Protein AF-A0A4V1LNP8-F1 (afdb_monomer_lite)

Secondary structure (DSSP, 8-state):
-HHHHHHHHHHHHHHHHHHHHHHHHHHTT-HHHHHHHHHHTTTT-HHHHHHHHHHHHHTSSS---HHHHHHHHHHHHHTT-HHHHHHHHHHHHHTSSS---HHHHHHHHHHHHHTT-HHHHHHHHHHHHHHHHEEEEEEEEEGGGTEEEEEEE-SSS--EEEE--SSSEEEEEE--TTB--EEEEEEPPTT-EEEEEEEPPB-

InterPro domains:
  IPR006597 Sel1-like repeat [PF08238] (47-81)
  IPR006597 Sel1-like repeat [PF08238] (83-117)
  IPR006597 Sel1-like repeat [SM00671] (46-81)
  IPR006597 Sel1-like repeat [SM00671] (82-117)
  IPR011990 Tetratricopeptide-like helical domain superfamily [G3DSA:1.25.40.10] (20-145)
  IPR013229 PEGA [PF08308] (135-202)
  IPR052945 Mitotic Progression Regulator [PTHR43628] (43-134)

Foldseek 3Di:
DVVVVVVVVVVVVVLVVLQVVLVVCVVVLVQVSNLVSLVVNVVPALSSLQVVLVCLCVVRVHDNDNVSSLVSLVVSLVVPNLVSLQVQLVCQCPVPVHDRDNVSSLVSLVSSVVVPDPSSVVVVVVSVVQVLQKKKKKKWDAPVVPDIDIDIDHNDDFDWDWDDDPDQKTWTWGDDPQWDIDIDIDRDDHGDIDIDIDRTHGD

pLDDT: mean 76.23, std 20.79, range [32.56, 98.5]

Structure (mmCIF, N/CA/C/O backbone):
data_AF-A0A4V1LNP8-F1
#
_entry.id   AF-A0A4V1LNP8-F1
#
loop_
_atom_site.group_PDB
_atom_site.id
_atom_site.type_symbol
_atom_site.label_atom_id
_atom_site.label_alt_id
_atom_site.label_comp_id
_atom_site.label_asym_id
_atom_site.label_entity_id
_atom_site.label_seq_id
_atom_site.pdbx_PDB_ins_code
_atom_site.Cartn_x
_atom_site.Cartn_y
_atom_site.Cartn_z
_atom_site.occupancy
_atom_site.B_iso_or_equiv
_atom_site.auth_seq_id
_atom_site.auth_comp_id
_atom_site.auth_asym_id
_atom_site.auth_atom_id
_atom_site.pdbx_PDB_model_num
ATOM 1 N N . MET A 1 1 ? 6.077 -32.095 -28.253 1.00 57.84 1 MET A N 1
ATOM 2 C CA . MET A 1 1 ? 6.116 -31.535 -26.878 1.00 57.84 1 MET A CA 1
ATOM 3 C C . MET A 1 1 ? 7.464 -30.940 -26.465 1.00 57.84 1 MET A C 1
ATOM 5 O O . MET A 1 1 ? 7.434 -29.884 -25.856 1.00 57.84 1 MET A O 1
ATOM 9 N N . LYS A 1 2 ? 8.630 -31.522 -26.801 1.00 52.88 2 LYS A N 1
ATOM 10 C CA . LYS A 1 2 ? 9.946 -30.987 -26.367 1.00 52.88 2 LYS A CA 1
ATOM 11 C C . LYS A 1 2 ? 10.244 -29.540 -26.822 1.00 52.88 2 LYS A C 1
ATOM 13 O O . LYS A 1 2 ? 10.797 -28.771 -26.049 1.00 52.88 2 LYS A O 1
ATOM 18 N N . TYR A 1 3 ? 9.810 -29.145 -28.021 1.00 58.34 3 TYR A N 1
ATOM 19 C CA . TYR A 1 3 ? 10.018 -27.785 -28.550 1.00 58.34 3 TYR A CA 1
ATOM 20 C C . TYR A 1 3 ? 9.109 -26.716 -27.926 1.00 58.34 3 TYR A C 1
ATOM 22 O O . TYR A 1 3 ? 9.522 -25.571 -27.793 1.00 58.34 3 TYR A O 1
ATOM 30 N N . LEU A 1 4 ? 7.896 -27.087 -27.503 1.00 55.41 4 LEU A N 1
ATOM 31 C CA . LEU A 1 4 ? 6.946 -26.140 -26.908 1.00 55.41 4 LEU A CA 1
ATOM 32 C C . LEU A 1 4 ? 7.397 -25.712 -25.500 1.00 55.41 4 LEU A C 1
ATOM 34 O O . LEU A 1 4 ? 7.296 -24.546 -25.140 1.00 55.41 4 LEU A O 1
ATOM 38 N N . VAL A 1 5 ? 7.952 -26.658 -24.732 1.00 57.44 5 VAL A N 1
ATOM 39 C CA . VAL A 1 5 ? 8.507 -26.406 -23.392 1.00 57.44 5 VAL A CA 1
ATOM 40 C C . VAL A 1 5 ? 9.806 -25.597 -23.475 1.00 57.44 5 VAL A C 1
ATOM 42 O O . VAL A 1 5 ? 10.003 -24.682 -22.682 1.00 57.44 5 VAL A O 1
ATOM 45 N N . ALA A 1 6 ? 10.666 -25.882 -24.462 1.00 52.41 6 ALA A N 1
ATOM 46 C CA . ALA A 1 6 ? 11.893 -25.118 -24.688 1.00 52.41 6 ALA A CA 1
ATOM 47 C C . ALA A 1 6 ? 11.610 -23.663 -25.102 1.00 52.41 6 ALA A C 1
ATOM 49 O O . ALA A 1 6 ? 12.228 -22.757 -24.552 1.00 52.41 6 ALA A O 1
ATOM 50 N N . LEU A 1 7 ? 10.637 -23.436 -25.996 1.00 53.00 7 LEU A N 1
ATOM 51 C CA . LEU A 1 7 ? 10.230 -22.093 -26.422 1.00 53.00 7 LEU A CA 1
ATOM 52 C C . LEU A 1 7 ? 9.637 -21.279 -25.260 1.00 53.00 7 LEU A C 1
ATOM 54 O O . LEU A 1 7 ? 9.956 -20.103 -25.106 1.00 53.00 7 LEU A O 1
ATOM 58 N N . PHE A 1 8 ? 8.824 -21.913 -24.408 1.00 58.09 8 PHE A N 1
ATOM 59 C CA . PHE A 1 8 ? 8.248 -21.280 -23.219 1.00 58.09 8 PHE A CA 1
ATOM 60 C C . PHE A 1 8 ? 9.327 -20.890 -22.193 1.00 58.09 8 PHE A C 1
ATOM 62 O O . PHE A 1 8 ? 9.321 -19.770 -21.687 1.00 58.09 8 PHE A O 1
ATOM 69 N N . LEU A 1 9 ? 10.313 -21.763 -21.954 1.00 54.31 9 LEU A N 1
ATOM 70 C CA . LEU A 1 9 ? 11.453 -21.474 -21.074 1.00 54.31 9 LEU A CA 1
ATOM 71 C C . LEU A 1 9 ? 12.322 -20.321 -21.603 1.00 54.31 9 LEU A C 1
ATOM 73 O O . LEU A 1 9 ? 12.638 -19.404 -20.846 1.00 54.31 9 LEU A O 1
ATOM 77 N N . THR A 1 10 ? 12.655 -20.304 -22.898 1.00 55.50 10 THR A N 1
ATOM 78 C CA . THR A 1 10 ? 13.428 -19.198 -23.496 1.00 55.50 10 THR A CA 1
ATOM 79 C C . THR A 1 10 ? 12.660 -17.880 -23.496 1.00 55.50 10 THR A C 1
ATOM 81 O O . THR A 1 10 ? 13.256 -16.823 -23.309 1.00 55.50 10 THR A O 1
ATOM 84 N N . PHE A 1 11 ? 11.335 -17.938 -23.652 1.00 55.62 11 PHE A N 1
ATOM 85 C CA . PHE A 1 11 ? 10.474 -16.759 -23.619 1.00 55.62 11 PHE A CA 1
ATOM 86 C C . PHE A 1 11 ? 10.440 -16.144 -22.214 1.00 55.62 11 PHE A C 1
ATOM 88 O O . PHE A 1 11 ? 10.681 -14.951 -22.074 1.00 55.62 11 PHE A O 1
ATOM 95 N N . THR A 1 12 ? 10.272 -16.950 -21.156 1.00 58.22 12 THR A N 1
ATOM 96 C CA . THR A 1 12 ? 10.318 -16.451 -19.764 1.00 58.22 12 THR A CA 1
ATOM 97 C C . THR A 1 12 ? 11.668 -15.840 -19.372 1.00 58.22 12 THR A C 1
ATOM 99 O O . THR A 1 12 ? 11.704 -14.853 -18.636 1.00 58.22 12 THR A O 1
ATOM 102 N N . ALA A 1 13 ? 12.776 -16.376 -19.896 1.00 59.22 13 ALA A N 1
ATOM 103 C CA . ALA A 1 13 ? 14.107 -15.832 -19.648 1.00 59.22 13 ALA A CA 1
ATOM 104 C C . ALA A 1 13 ? 14.265 -14.421 -20.240 1.00 59.22 13 ALA A C 1
ATOM 106 O O . ALA A 1 13 ? 14.767 -13.533 -19.552 1.00 59.22 13 ALA A O 1
ATOM 107 N N . LEU A 1 14 ? 13.752 -14.188 -21.455 1.00 59.38 14 LEU A N 1
ATOM 108 C CA . LEU A 1 14 ? 13.856 -12.901 -22.148 1.00 59.38 14 LEU A CA 1
ATOM 109 C C . LEU A 1 14 ? 13.180 -11.752 -21.371 1.00 59.38 14 LEU A C 1
ATOM 111 O O . LEU A 1 14 ? 13.779 -10.689 -21.225 1.00 59.38 14 LEU A O 1
ATOM 115 N N . PHE A 1 15 ? 11.991 -11.982 -20.794 1.00 58.50 15 PHE A N 1
ATOM 116 C CA . PHE A 1 15 ? 11.301 -10.978 -19.961 1.00 58.50 15 PHE A CA 1
ATOM 117 C C . PHE A 1 15 ? 12.031 -10.672 -18.658 1.00 58.50 15 PHE A C 1
ATOM 119 O O . PHE A 1 15 ? 12.053 -9.530 -18.203 1.00 58.50 15 PHE A O 1
ATOM 126 N N . SER A 1 16 ? 12.617 -11.690 -18.023 1.00 63.91 16 SER A N 1
ATOM 127 C CA . SER A 1 16 ? 13.370 -11.466 -16.788 1.00 63.91 16 SER A CA 1
ATOM 128 C C . SER A 1 16 ? 14.588 -10.571 -17.039 1.00 63.91 16 SER A C 1
ATOM 130 O O . SER A 1 16 ? 14.860 -9.679 -16.236 1.00 63.91 16 SER A O 1
ATOM 132 N N . THR A 1 17 ? 15.257 -10.741 -18.185 1.00 72.88 17 THR A N 1
ATOM 133 C CA . THR A 1 17 ? 16.416 -9.940 -18.593 1.00 72.88 17 THR A CA 1
ATOM 134 C C . THR A 1 17 ? 16.037 -8.496 -18.916 1.00 72.88 17 THR A C 1
ATOM 136 O O . THR A 1 17 ? 16.709 -7.582 -18.441 1.00 72.88 17 THR A O 1
ATOM 139 N N . SER A 1 18 ? 14.939 -8.263 -19.640 1.00 81.12 18 SER A N 1
ATOM 140 C CA . SER A 1 18 ? 14.504 -6.900 -19.973 1.00 81.12 18 SER A CA 1
ATOM 141 C C . SER A 1 18 ? 14.035 -6.116 -18.745 1.00 81.12 18 SER A C 1
ATOM 143 O O . SER A 1 18 ? 14.373 -4.946 -18.606 1.00 81.12 18 SER A O 1
ATOM 145 N N . ILE A 1 19 ? 13.364 -6.742 -17.770 1.00 83.81 19 ILE A N 1
ATOM 146 C CA . ILE A 1 19 ? 13.022 -6.050 -16.510 1.00 83.81 19 ILE A CA 1
ATOM 147 C C . ILE A 1 19 ? 14.283 -5.584 -15.769 1.00 83.81 19 ILE A C 1
ATOM 149 O O . ILE A 1 19 ? 14.306 -4.456 -15.280 1.00 83.81 19 ILE A O 1
ATOM 153 N N . HIS A 1 20 ? 15.327 -6.421 -15.708 1.00 88.38 20 HIS A N 1
ATOM 154 C CA . HIS A 1 20 ? 16.589 -6.052 -15.056 1.00 88.38 20 HIS A CA 1
ATOM 155 C C . HIS A 1 20 ? 17.276 -4.895 -15.783 1.00 88.38 20 HIS A C 1
ATOM 157 O O . HIS A 1 20 ? 17.830 -4.015 -15.132 1.00 88.38 20 HIS A O 1
ATOM 163 N N . GLU A 1 21 ? 17.209 -4.852 -17.115 1.00 90.62 21 GLU A N 1
ATOM 164 C CA . GLU A 1 21 ? 17.709 -3.715 -17.890 1.00 90.62 21 GLU A CA 1
ATOM 165 C C . GLU A 1 21 ? 16.944 -2.424 -17.570 1.00 90.62 21 GLU A C 1
ATOM 167 O O . GLU A 1 21 ? 17.562 -1.377 -17.376 1.00 90.62 21 GLU A O 1
ATOM 172 N N . GLY A 1 22 ? 15.616 -2.496 -17.457 1.00 93.00 22 GLY A N 1
ATOM 173 C CA . GLY A 1 22 ? 14.792 -1.352 -17.070 1.00 93.00 22 GLY A CA 1
ATOM 174 C C . GLY A 1 22 ? 15.097 -0.863 -15.650 1.00 93.00 22 GLY A C 1
AT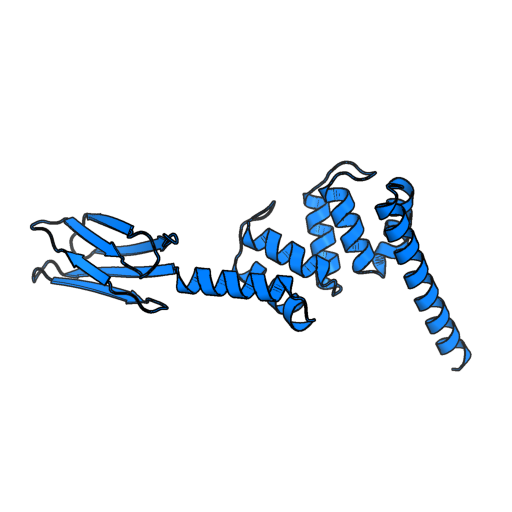OM 175 O O . GLY A 1 22 ? 15.212 0.340 -15.420 1.00 93.00 22 GLY A O 1
ATOM 176 N N . GLU A 1 23 ? 15.272 -1.782 -14.696 1.00 92.69 23 GLU A N 1
ATOM 177 C CA . GLU A 1 23 ? 15.657 -1.462 -13.314 1.00 92.69 23 GLU A CA 1
ATOM 178 C C . GLU A 1 23 ? 17.064 -0.859 -13.244 1.00 92.69 23 GLU A C 1
ATOM 180 O O . GLU A 1 23 ? 17.250 0.182 -12.616 1.00 92.69 23 GLU A O 1
ATOM 185 N N . TYR A 1 24 ? 18.023 -1.435 -13.969 1.00 93.75 24 TYR A N 1
ATOM 186 C CA . TYR A 1 24 ? 19.378 -0.902 -14.079 1.00 93.75 24 TYR A CA 1
ATOM 187 C C . TYR A 1 24 ? 19.387 0.506 -14.689 1.00 93.75 24 TYR A C 1
ATOM 189 O O . TYR A 1 24 ? 20.036 1.409 -14.159 1.00 93.75 24 TYR A O 1
ATOM 197 N N . ALA A 1 25 ? 18.629 0.734 -15.764 1.00 95.88 25 ALA A N 1
ATOM 198 C CA . ALA A 1 25 ? 18.483 2.058 -16.364 1.00 95.88 25 ALA A CA 1
ATOM 199 C C . ALA A 1 25 ? 17.865 3.060 -15.372 1.00 95.88 25 ALA A C 1
ATOM 201 O O . ALA A 1 25 ? 18.328 4.198 -15.263 1.00 95.88 25 ALA A O 1
ATOM 202 N N . LEU A 1 26 ? 16.859 2.638 -14.597 1.00 94.38 26 LEU A N 1
ATOM 203 C CA . LEU A 1 26 ? 16.224 3.472 -13.574 1.00 94.38 26 LEU A CA 1
ATOM 204 C C . LEU A 1 26 ? 17.217 3.871 -12.469 1.00 94.38 26 LEU A C 1
ATOM 206 O O . LEU A 1 26 ? 17.257 5.041 -12.081 1.00 94.38 26 LEU A O 1
ATOM 210 N N . GLU A 1 27 ? 18.042 2.933 -11.996 1.00 95.19 27 GLU A N 1
ATOM 211 C CA . GLU A 1 27 ? 19.084 3.172 -10.986 1.00 95.19 27 GLU A CA 1
ATOM 212 C C . GLU A 1 27 ? 20.181 4.122 -11.489 1.00 95.19 27 GLU A C 1
ATOM 214 O O . GLU A 1 27 ? 20.616 5.016 -10.757 1.00 95.19 27 GLU A O 1
ATOM 219 N N . ASN A 1 28 ? 20.566 3.997 -12.761 1.00 96.69 28 ASN A N 1
ATOM 220 C CA . ASN A 1 28 ? 21.562 4.856 -13.410 1.00 96.69 28 ASN A CA 1
ATOM 221 C C . ASN A 1 28 ? 20.982 6.176 -13.945 1.00 96.69 28 ASN A C 1
ATOM 223 O O . ASN A 1 28 ? 21.689 6.956 -14.581 1.00 96.69 28 ASN A O 1
ATOM 227 N N . ARG A 1 29 ? 19.714 6.478 -13.631 1.00 96.00 29 ARG A N 1
ATOM 228 C CA . ARG A 1 29 ? 19.001 7.706 -14.031 1.00 96.00 29 ARG A CA 1
ATOM 229 C C . ARG A 1 29 ? 18.805 7.860 -15.543 1.00 96.00 29 ARG A C 1
ATOM 231 O O . ARG A 1 29 ? 18.504 8.953 -16.024 1.00 96.00 29 ARG A O 1
ATOM 238 N N . GLU A 1 30 ? 18.889 6.766 -16.289 1.00 97.44 30 GLU A N 1
ATOM 239 C CA . GLU A 1 30 ? 18.552 6.677 -17.710 1.00 97.44 30 GLU A CA 1
ATOM 240 C C . GLU A 1 30 ? 17.028 6.554 -17.880 1.00 97.44 30 GLU A C 1
ATOM 242 O O . GLU A 1 30 ? 16.493 5.550 -18.350 1.00 97.44 30 GLU A O 1
ATOM 247 N N . TYR A 1 31 ? 16.288 7.580 -17.447 1.00 96.62 31 TYR A N 1
ATOM 248 C CA . TYR A 1 31 ? 14.838 7.466 -17.265 1.00 96.62 31 TYR A CA 1
ATOM 249 C C . TYR A 1 31 ? 14.050 7.229 -18.559 1.00 96.62 31 TYR A C 1
ATOM 251 O O . TYR A 1 31 ? 13.043 6.532 -18.514 1.00 96.62 31 TYR A O 1
ATOM 259 N N . SER A 1 32 ? 14.490 7.760 -19.707 1.00 95.62 32 SER A N 1
ATOM 260 C CA . SER A 1 32 ? 13.824 7.471 -20.993 1.00 95.62 32 SER A CA 1
ATOM 261 C C . SER A 1 32 ? 13.923 5.986 -21.332 1.00 95.62 32 SER A C 1
ATOM 263 O O . SER A 1 32 ? 12.917 5.343 -21.616 1.00 95.62 32 SER A O 1
ATOM 265 N N . LYS A 1 33 ? 15.127 5.419 -21.189 1.00 94.94 33 LYS A N 1
ATOM 266 C CA . LYS A 1 33 ? 15.388 4.001 -21.433 1.00 94.94 33 LYS A CA 1
ATOM 267 C C . LYS A 1 33 ? 14.592 3.118 -20.473 1.00 94.94 33 LYS A C 1
ATOM 269 O O . LYS A 1 33 ? 13.925 2.185 -20.905 1.00 94.94 33 LYS A O 1
ATOM 274 N N . ALA A 1 34 ? 14.606 3.444 -19.180 1.00 95.62 34 ALA A N 1
ATOM 275 C CA . ALA A 1 34 ? 13.815 2.725 -18.183 1.00 95.62 34 ALA A CA 1
ATOM 276 C C . ALA A 1 34 ? 12.318 2.729 -18.535 1.00 95.62 34 ALA A C 1
ATOM 278 O O . ALA A 1 34 ? 11.659 1.692 -18.467 1.00 95.62 34 ALA A O 1
ATOM 279 N N . TYR A 1 35 ? 11.787 3.884 -18.953 1.00 95.56 35 TYR A N 1
ATOM 280 C CA . TYR A 1 35 ? 10.387 4.017 -19.346 1.00 95.56 35 TYR A CA 1
ATOM 281 C C . TYR A 1 35 ? 10.046 3.140 -20.553 1.00 95.56 35 TYR A C 1
ATOM 283 O O . TYR A 1 35 ? 9.056 2.410 -20.510 1.00 95.56 35 TYR A O 1
ATOM 291 N N . GLU A 1 36 ? 10.860 3.200 -21.609 1.00 94.00 36 GLU A N 1
ATOM 292 C CA . GLU A 1 36 ? 10.679 2.408 -22.830 1.00 94.00 36 GLU A CA 1
ATOM 293 C C . GLU A 1 36 ? 10.651 0.911 -22.517 1.00 94.00 36 GLU A C 1
ATOM 295 O O . GLU A 1 36 ? 9.683 0.229 -22.858 1.00 94.00 36 GLU A O 1
ATOM 300 N N . VAL A 1 37 ? 11.646 0.433 -21.768 1.00 92.94 37 VAL A N 1
ATOM 301 C CA . VAL A 1 37 ? 11.750 -0.976 -21.381 1.00 92.94 37 VAL A CA 1
ATOM 302 C C . VAL A 1 37 ? 10.545 -1.412 -20.550 1.00 92.94 37 VAL A C 1
ATOM 304 O O . VAL A 1 37 ? 9.916 -2.424 -20.853 1.00 92.94 37 VAL A O 1
ATOM 307 N N . PHE A 1 38 ? 10.154 -0.651 -19.520 1.00 94.19 38 PHE A N 1
ATOM 308 C CA . PHE A 1 38 ? 9.000 -1.044 -18.710 1.00 94.19 38 PHE A CA 1
ATOM 309 C C . PHE A 1 38 ? 7.678 -0.989 -19.479 1.00 94.19 38 PHE A C 1
ATOM 311 O O . PHE A 1 38 ? 6.781 -1.776 -19.174 1.00 94.19 38 PHE A O 1
ATOM 318 N N . MET A 1 39 ? 7.536 -0.085 -20.452 1.00 92.31 39 MET A N 1
ATOM 319 C CA . MET A 1 39 ? 6.365 -0.032 -21.329 1.00 92.31 39 MET A CA 1
ATOM 320 C C . MET A 1 39 ? 6.286 -1.247 -22.255 1.00 92.31 39 MET A C 1
ATOM 322 O O . MET A 1 39 ? 5.184 -1.742 -22.489 1.00 92.31 39 MET A O 1
ATOM 326 N N . GLU A 1 40 ? 7.425 -1.752 -22.732 1.00 90.50 40 GLU A N 1
ATOM 327 C CA . GLU A 1 40 ? 7.500 -2.955 -23.567 1.00 90.50 40 GLU A CA 1
ATOM 328 C C . GLU A 1 40 ? 7.000 -4.199 -22.819 1.00 90.50 40 GLU A C 1
ATOM 330 O O . GLU A 1 40 ? 6.213 -4.978 -23.354 1.00 90.50 40 GLU A O 1
ATOM 335 N N . VAL A 1 41 ? 7.376 -4.350 -21.545 1.00 86.81 41 VAL A N 1
ATOM 336 C CA . VAL A 1 41 ? 7.038 -5.538 -20.735 1.00 86.81 41 VAL A CA 1
ATOM 337 C C . VAL A 1 41 ? 5.861 -5.338 -19.775 1.00 86.81 41 VAL A C 1
ATOM 339 O O . VAL A 1 41 ? 5.627 -6.153 -18.877 1.00 86.81 41 VAL A O 1
ATOM 342 N N . ILE A 1 42 ? 5.096 -4.251 -19.928 1.00 84.69 42 ILE A N 1
ATOM 343 C CA . ILE A 1 42 ? 4.079 -3.850 -18.943 1.00 84.69 42 ILE A CA 1
ATOM 344 C C . ILE A 1 42 ? 2.968 -4.894 -18.760 1.00 84.69 42 ILE A C 1
ATOM 346 O O . ILE A 1 42 ? 2.423 -5.031 -17.662 1.00 84.69 42 ILE A O 1
ATOM 350 N N . GLN A 1 43 ? 2.610 -5.633 -19.814 1.00 77.88 43 GLN A N 1
ATOM 351 C CA . GLN A 1 43 ? 1.508 -6.599 -19.760 1.00 77.88 43 GLN A CA 1
ATOM 352 C C . GLN A 1 43 ? 1.848 -7.787 -18.859 1.00 77.88 43 GLN A C 1
ATOM 354 O O . GLN A 1 43 ? 1.052 -8.136 -17.982 1.00 77.88 43 GLN A O 1
ATOM 359 N N . ASP A 1 44 ? 3.069 -8.299 -18.981 1.00 72.50 44 ASP A N 1
ATOM 360 C CA . ASP A 1 44 ? 3.467 -9.589 -18.419 1.00 72.50 44 ASP A CA 1
ATOM 361 C C . ASP A 1 44 ? 4.180 -9.474 -17.064 1.00 72.50 44 ASP A C 1
ATOM 363 O O . ASP A 1 44 ? 4.364 -10.471 -16.367 1.00 72.50 44 ASP A O 1
ATOM 367 N N . ALA A 1 45 ? 4.542 -8.257 -16.639 1.00 83.00 45 ALA A N 1
ATOM 368 C CA . ALA A 1 45 ? 5.370 -8.049 -15.455 1.00 83.00 45 ALA A CA 1
ATOM 369 C C . ALA A 1 45 ? 4.733 -7.127 -14.406 1.00 83.00 45 ALA A C 1
ATOM 371 O O . ALA A 1 45 ? 4.629 -5.908 -14.570 1.00 83.00 45 ALA A O 1
ATOM 372 N N . ALA A 1 46 ? 4.392 -7.699 -13.247 1.00 90.69 46 ALA A N 1
ATOM 373 C CA . ALA A 1 46 ? 3.932 -6.941 -12.081 1.00 90.69 46 ALA A CA 1
ATOM 374 C C . ALA A 1 46 ? 4.969 -5.892 -11.619 1.00 90.69 46 ALA A C 1
ATOM 376 O O . ALA A 1 46 ? 4.600 -4.790 -11.210 1.00 90.69 46 ALA A O 1
ATOM 377 N N . ASN A 1 47 ? 6.264 -6.206 -11.740 1.00 89.62 47 ASN A N 1
ATOM 378 C CA . ASN A 1 47 ? 7.360 -5.297 -11.390 1.00 89.62 47 ASN A CA 1
ATOM 379 C C . ASN A 1 47 ? 7.485 -4.116 -12.360 1.00 89.62 47 ASN A C 1
ATOM 381 O O . ASN A 1 47 ? 7.703 -2.997 -11.910 1.00 89.62 47 ASN A O 1
ATOM 385 N N . ALA A 1 48 ? 7.262 -4.323 -13.662 1.00 92.50 48 ALA A N 1
ATOM 386 C CA . ALA A 1 48 ? 7.276 -3.232 -14.637 1.00 92.50 48 ALA A CA 1
ATOM 387 C C . ALA A 1 48 ? 6.132 -2.240 -14.389 1.00 92.50 48 ALA A C 1
ATOM 389 O O . ALA A 1 48 ? 6.353 -1.030 -14.347 1.00 92.50 48 ALA A O 1
ATOM 390 N N . LYS A 1 49 ? 4.921 -2.748 -14.111 1.00 96.06 49 LYS A N 1
ATOM 391 C CA . LYS A 1 49 ? 3.779 -1.920 -13.681 1.00 96.06 49 LYS A CA 1
ATOM 392 C C . LYS A 1 49 ? 4.117 -1.116 -12.418 1.00 96.06 49 LYS A C 1
ATOM 394 O O . LYS A 1 49 ? 3.818 0.073 -12.359 1.00 96.06 49 LYS A O 1
ATOM 399 N N . TYR A 1 50 ? 4.761 -1.742 -11.428 1.00 96.75 50 TYR A N 1
ATOM 400 C CA . TYR A 1 50 ? 5.213 -1.057 -10.213 1.00 96.75 50 TYR A CA 1
ATOM 401 C C . TYR A 1 50 ? 6.238 0.048 -10.523 1.00 96.75 50 TYR A C 1
ATOM 403 O O . TYR A 1 50 ? 6.046 1.183 -10.090 1.00 96.75 50 TYR A O 1
ATOM 411 N N . ASN A 1 51 ? 7.278 -0.245 -11.307 1.00 96.44 51 ASN A N 1
ATOM 412 C CA . ASN A 1 51 ? 8.333 0.720 -11.618 1.00 96.44 51 ASN A CA 1
ATOM 413 C C . ASN A 1 51 ? 7.808 1.895 -12.460 1.00 96.44 51 ASN A C 1
ATOM 415 O O . ASN A 1 51 ? 8.144 3.040 -12.174 1.00 96.44 51 ASN A O 1
ATOM 419 N N . LEU A 1 52 ? 6.898 1.663 -13.414 1.00 96.75 52 LEU A N 1
ATOM 420 C CA . LEU A 1 52 ? 6.210 2.756 -14.115 1.00 96.75 52 LEU A CA 1
ATOM 421 C C . LEU A 1 52 ? 5.364 3.604 -13.164 1.00 96.75 52 LEU A C 1
ATOM 423 O O . LEU A 1 52 ? 5.342 4.828 -13.290 1.00 96.75 52 LEU A O 1
ATOM 427 N N . GLY A 1 53 ? 4.684 2.975 -12.200 1.00 97.56 53 GLY A N 1
ATOM 428 C CA . GLY A 1 53 ? 3.967 3.695 -11.148 1.00 97.56 53 GLY A CA 1
ATOM 429 C C . GLY A 1 53 ? 4.897 4.631 -10.376 1.00 97.56 53 GLY A C 1
ATOM 430 O O . GLY A 1 53 ? 4.596 5.814 -10.231 1.00 97.56 53 GLY A O 1
ATOM 431 N N . TYR A 1 54 ? 6.071 4.129 -9.996 1.00 97.56 54 TYR A N 1
ATOM 432 C CA . TYR A 1 54 ? 7.111 4.889 -9.302 1.00 97.56 54 TYR A CA 1
ATOM 433 C C . TYR A 1 54 ? 7.658 6.054 -10.136 1.00 97.56 54 TYR A C 1
ATOM 435 O O . TYR A 1 54 ? 7.812 7.170 -9.633 1.00 97.56 54 TYR A O 1
ATOM 443 N N . MET A 1 55 ? 7.869 5.841 -11.436 1.00 98.19 55 MET A N 1
ATOM 444 C CA . MET A 1 55 ? 8.292 6.903 -12.351 1.00 98.19 55 MET A CA 1
ATOM 445 C C . MET A 1 55 ? 7.246 8.017 -12.461 1.00 98.19 55 MET A C 1
ATOM 447 O O . MET A 1 55 ? 7.608 9.190 -12.384 1.00 98.19 55 MET A O 1
ATOM 451 N N . TYR A 1 56 ? 5.954 7.686 -12.563 1.00 98.44 56 TYR A N 1
ATOM 452 C CA . TYR A 1 56 ? 4.879 8.686 -12.569 1.00 98.44 56 TYR A CA 1
ATOM 453 C C . TYR A 1 56 ? 4.691 9.384 -11.218 1.00 98.44 56 TYR A C 1
ATOM 455 O O . TYR A 1 56 ? 4.354 10.568 -11.187 1.00 98.44 56 TYR A O 1
ATOM 463 N N . GLU A 1 57 ? 4.915 8.690 -10.102 1.00 97.31 57 GLU A N 1
ATOM 464 C CA . GLU A 1 57 ? 4.828 9.271 -8.760 1.00 97.31 57 GLU A CA 1
ATOM 465 C C . GLU A 1 57 ? 5.876 10.366 -8.541 1.00 97.31 57 GLU A C 1
ATOM 467 O O . GLU A 1 57 ? 5.559 11.416 -7.971 1.00 97.31 57 GLU A O 1
ATOM 472 N N . LEU A 1 58 ? 7.103 10.129 -9.010 1.00 96.94 58 LEU A N 1
ATOM 473 C CA . LEU A 1 58 ? 8.250 11.015 -8.812 1.00 96.94 58 LEU A CA 1
ATOM 474 C C . LEU A 1 58 ? 8.541 11.942 -10.001 1.00 96.94 58 LEU A C 1
ATOM 476 O O . LEU A 1 58 ? 9.303 12.894 -9.852 1.00 96.94 58 LEU A O 1
ATOM 480 N N . GLY A 1 59 ? 7.927 11.704 -11.161 1.00 97.25 59 GLY A N 1
ATOM 481 C CA . GLY A 1 59 ? 8.198 12.453 -12.390 1.00 97.25 59 GLY A CA 1
ATOM 482 C C . GLY A 1 59 ? 9.551 12.109 -13.029 1.00 97.25 59 GLY A C 1
ATOM 483 O O . GLY A 1 59 ? 10.260 12.993 -13.507 1.00 97.25 59 GLY A O 1
ATOM 484 N N . LEU A 1 60 ? 9.953 10.834 -12.995 1.00 97.19 60 LEU A N 1
ATOM 485 C CA . LEU A 1 60 ? 11.239 10.370 -13.531 1.00 97.19 60 LEU A CA 1
ATOM 486 C C . LEU A 1 60 ? 11.105 10.054 -15.020 1.00 97.19 60 LEU A C 1
ATOM 488 O O . LEU A 1 60 ? 10.481 9.063 -15.386 1.00 97.19 60 LEU A O 1
ATOM 492 N N . GLY A 1 61 ? 11.658 10.908 -15.885 1.00 93.81 61 GLY A N 1
ATOM 493 C CA . GLY A 1 61 ? 11.574 10.746 -17.347 1.00 93.81 61 GLY A CA 1
ATOM 494 C C . GLY A 1 61 ? 10.172 10.939 -17.936 1.00 93.81 61 GLY A C 1
ATOM 495 O O . GLY A 1 61 ? 10.009 10.899 -19.150 1.00 93.81 61 GLY A O 1
ATOM 496 N N . VAL A 1 62 ? 9.167 11.187 -17.094 1.00 96.81 62 VAL A N 1
ATOM 497 C CA . VAL A 1 62 ? 7.777 11.464 -17.469 1.00 96.81 62 VAL A CA 1
ATOM 498 C C . VAL A 1 62 ? 7.210 12.583 -16.596 1.00 96.81 62 VAL A C 1
ATOM 500 O O . VAL A 1 62 ? 7.654 12.748 -15.458 1.00 96.81 62 VAL A O 1
ATOM 503 N N . PRO A 1 63 ? 6.205 13.343 -17.067 1.00 97.75 63 PRO A N 1
ATOM 504 C CA . PRO A 1 63 ? 5.482 14.271 -16.209 1.00 97.75 63 PRO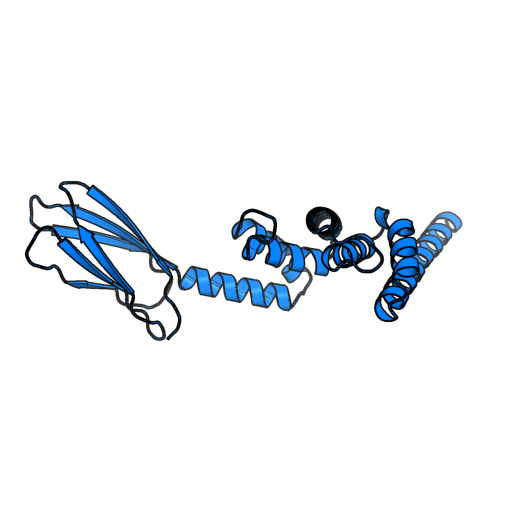 A CA 1
ATOM 505 C C . PRO A 1 63 ? 4.867 13.544 -15.012 1.00 97.75 63 PRO A C 1
ATOM 507 O O . PRO A 1 63 ? 4.284 12.467 -15.156 1.00 97.75 63 PRO A O 1
ATOM 510 N N . ARG A 1 64 ? 4.986 14.150 -13.830 1.00 97.62 64 ARG A N 1
ATOM 511 C CA . ARG A 1 64 ? 4.428 13.599 -12.596 1.00 97.62 64 ARG A CA 1
ATOM 512 C C . ARG A 1 64 ? 2.906 13.465 -12.710 1.00 97.62 64 ARG A C 1
ATOM 514 O O . ARG A 1 64 ? 2.215 14.451 -12.950 1.00 97.62 64 ARG A O 1
ATOM 521 N N . ASP A 1 65 ? 2.387 12.263 -12.477 1.00 98.06 65 ASP A N 1
ATOM 522 C CA . ASP A 1 65 ? 0.951 11.963 -12.463 1.00 98.06 65 ASP A CA 1
ATOM 523 C C . ASP A 1 65 ? 0.651 10.927 -11.377 1.00 98.06 65 ASP A C 1
ATOM 525 O O . ASP A 1 65 ? 0.728 9.710 -11.573 1.00 98.06 65 ASP A O 1
ATOM 529 N N . PHE A 1 66 ? 0.281 11.429 -10.203 1.00 96.00 66 PHE A N 1
ATOM 530 C CA . PHE A 1 66 ? 0.018 10.584 -9.047 1.00 96.00 66 PHE A CA 1
ATOM 531 C C . PHE A 1 66 ? -1.209 9.676 -9.241 1.00 96.00 66 PHE A C 1
ATOM 533 O O . PHE A 1 66 ? -1.216 8.531 -8.793 1.00 96.00 66 PHE A O 1
ATOM 540 N N . ASN A 1 67 ? -2.228 10.125 -9.978 1.00 96.81 67 ASN A N 1
ATOM 541 C CA . ASN A 1 67 ? -3.408 9.303 -10.254 1.00 96.81 67 ASN A CA 1
ATOM 542 C C . ASN A 1 67 ? -3.061 8.123 -11.166 1.00 96.81 67 ASN A C 1
ATOM 544 O O . ASN A 1 67 ? -3.556 7.009 -10.971 1.00 96.81 67 ASN A O 1
ATOM 548 N N . LYS A 1 68 ? -2.192 8.345 -12.157 1.00 97.56 68 LYS A N 1
ATOM 549 C CA . LYS A 1 68 ? -1.668 7.272 -13.006 1.00 97.56 68 LYS A CA 1
ATOM 550 C C . LYS A 1 68 ? -0.781 6.313 -12.217 1.00 97.56 68 LYS A C 1
ATOM 552 O O . LYS A 1 68 ? -0.946 5.105 -12.389 1.00 97.56 68 LYS A O 1
ATOM 557 N N . ALA A 1 69 ? 0.052 6.821 -11.309 1.00 98.06 69 ALA A N 1
ATOM 558 C CA . ALA A 1 69 ? 0.846 5.993 -10.404 1.00 98.06 69 ALA A CA 1
ATOM 559 C C . ALA A 1 69 ? -0.032 5.042 -9.574 1.00 98.06 69 ALA A C 1
ATOM 561 O O . ALA A 1 69 ? 0.165 3.830 -9.616 1.00 98.06 69 ALA A O 1
ATOM 562 N N . ILE A 1 70 ? -1.085 5.556 -8.923 1.00 97.75 70 ILE A N 1
ATOM 563 C CA . ILE A 1 70 ? -2.025 4.732 -8.141 1.00 97.75 70 ILE A CA 1
ATOM 564 C C . ILE A 1 70 ? -2.671 3.642 -9.003 1.00 97.75 70 ILE A C 1
ATOM 566 O O . ILE A 1 70 ? -2.787 2.497 -8.563 1.00 97.75 70 ILE A O 1
ATOM 570 N N . ARG A 1 71 ? -3.100 3.961 -10.234 1.00 97.69 71 ARG A N 1
ATOM 571 C CA . ARG A 1 71 ? -3.678 2.955 -11.146 1.00 97.69 71 ARG A CA 1
ATOM 572 C C . ARG A 1 71 ? -2.677 1.846 -11.470 1.00 97.69 71 ARG A C 1
ATOM 574 O O . ARG A 1 71 ? -3.041 0.674 -11.427 1.00 97.69 71 ARG A O 1
ATOM 581 N N . LEU A 1 72 ? -1.428 2.205 -11.749 1.00 98.00 72 LEU A N 1
ATOM 582 C CA . LEU A 1 72 ? -0.362 1.245 -12.034 1.00 98.00 72 LEU A CA 1
ATOM 583 C C . LEU A 1 72 ? -0.028 0.382 -10.811 1.00 98.00 72 LEU A C 1
ATOM 585 O O . LEU A 1 72 ? 0.082 -0.835 -10.948 1.00 98.00 72 LEU A O 1
ATOM 589 N N . TYR A 1 73 ? 0.013 0.965 -9.610 1.00 98.25 73 TYR A N 1
ATOM 590 C CA . TYR A 1 73 ? 0.184 0.211 -8.367 1.00 98.25 73 TYR A CA 1
ATOM 591 C C . TYR A 1 73 ? -0.959 -0.771 -8.113 1.00 98.25 73 TYR A C 1
ATOM 593 O O . TYR A 1 73 ? -0.697 -1.914 -7.749 1.00 98.25 73 TYR A O 1
ATOM 601 N N . LYS A 1 74 ? -2.216 -0.386 -8.375 1.00 97.62 74 LYS A N 1
ATOM 602 C CA . LYS A 1 74 ? -3.373 -1.301 -8.306 1.00 97.62 74 LYS A CA 1
ATOM 603 C C . LYS A 1 74 ? -3.208 -2.502 -9.230 1.00 97.62 74 LYS A C 1
ATOM 605 O O . LYS A 1 74 ? -3.385 -3.636 -8.791 1.00 97.62 74 LYS A O 1
ATOM 610 N N . LEU A 1 75 ? -2.821 -2.267 -10.483 1.00 96.75 75 LEU A N 1
ATOM 611 C CA . LEU A 1 75 ? -2.593 -3.340 -11.454 1.00 96.75 75 LEU A CA 1
ATOM 612 C C . LEU A 1 75 ? -1.411 -4.237 -11.056 1.00 96.75 75 LEU A C 1
ATOM 614 O O . LEU A 1 75 ? -1.505 -5.461 -11.156 1.00 96.75 75 LEU A O 1
ATOM 618 N N . ALA A 1 76 ? -0.314 -3.647 -10.580 1.00 96.81 76 ALA A N 1
ATOM 619 C CA . ALA A 1 76 ? 0.860 -4.376 -10.109 1.00 96.81 76 ALA A CA 1
ATOM 620 C C . ALA A 1 76 ? 0.538 -5.253 -8.890 1.00 96.81 76 ALA A C 1
ATOM 622 O O . ALA A 1 76 ? 0.903 -6.427 -8.863 1.00 96.81 76 ALA A O 1
ATOM 623 N N . ALA A 1 77 ? -0.184 -4.712 -7.907 1.00 96.94 77 ALA A N 1
ATOM 624 C CA . ALA A 1 77 ? -0.572 -5.427 -6.695 1.00 96.94 77 ALA A CA 1
ATOM 625 C C . ALA A 1 77 ? -1.527 -6.591 -6.991 1.00 96.94 77 ALA A C 1
ATOM 627 O O . ALA A 1 77 ? -1.334 -7.685 -6.458 1.00 96.94 77 ALA A O 1
ATOM 628 N N . ALA A 1 78 ? -2.496 -6.378 -7.891 1.00 95.12 78 ALA A N 1
ATOM 629 C CA . ALA A 1 78 ? -3.393 -7.424 -8.384 1.00 95.12 78 ALA A CA 1
ATOM 630 C C . ALA A 1 78 ? -2.647 -8.523 -9.162 1.00 95.12 78 ALA A C 1
ATOM 632 O O . ALA A 1 78 ? -3.067 -9.674 -9.153 1.00 95.12 78 ALA A O 1
ATOM 633 N N . SER A 1 79 ? -1.513 -8.182 -9.784 1.00 92.31 79 SER A N 1
ATOM 634 C CA . SER A 1 79 ? -0.616 -9.136 -10.456 1.00 92.31 79 SER A CA 1
ATOM 635 C C . SER A 1 79 ? 0.406 -9.783 -9.500 1.00 92.31 79 SER A C 1
ATOM 637 O O . SER A 1 79 ? 1.343 -10.426 -9.962 1.00 92.31 79 SER A O 1
ATOM 639 N N . GLY A 1 80 ? 0.276 -9.591 -8.180 1.00 91.81 80 GLY A N 1
ATOM 640 C CA . GLY A 1 80 ? 1.141 -10.219 -7.173 1.00 91.81 80 GLY A CA 1
ATOM 641 C C . GLY A 1 80 ? 2.415 -9.450 -6.807 1.00 91.81 80 GLY A C 1
ATOM 642 O O . GLY A 1 80 ? 3.270 -9.990 -6.113 1.00 91.81 80 GLY A O 1
ATOM 643 N N . SER A 1 81 ? 2.584 -8.190 -7.229 1.00 95.75 81 SER A N 1
ATOM 644 C CA . SER A 1 81 ? 3.744 -7.399 -6.790 1.00 95.75 81 SER A CA 1
ATOM 645 C C . SER A 1 81 ? 3.639 -7.049 -5.303 1.00 95.75 81 SER A C 1
ATOM 647 O O . SER A 1 81 ? 2.872 -6.167 -4.913 1.00 95.75 81 SER A O 1
ATOM 649 N N . VAL A 1 82 ? 4.476 -7.686 -4.481 1.00 97.12 82 VAL A N 1
ATOM 650 C CA . VAL A 1 82 ? 4.591 -7.418 -3.036 1.00 97.12 82 VAL A CA 1
ATOM 651 C C . VAL A 1 82 ? 4.913 -5.946 -2.758 1.00 97.12 82 VAL A C 1
ATOM 653 O O . VAL A 1 82 ? 4.292 -5.325 -1.896 1.00 97.12 82 VAL A O 1
ATOM 656 N N . LYS A 1 83 ? 5.830 -5.345 -3.535 1.00 96.81 83 LYS A N 1
ATOM 657 C CA . LYS A 1 83 ? 6.179 -3.917 -3.407 1.00 96.81 83 LYS A CA 1
ATOM 658 C C . LYS A 1 83 ? 4.949 -3.027 -3.629 1.00 96.81 83 LYS A C 1
ATOM 660 O O . LYS A 1 83 ? 4.703 -2.113 -2.844 1.00 96.81 83 LYS A O 1
ATOM 665 N N . ALA A 1 84 ? 4.148 -3.318 -4.656 1.00 97.94 84 ALA A N 1
ATOM 666 C CA . ALA A 1 84 ? 2.939 -2.555 -4.954 1.00 97.94 84 ALA A CA 1
ATOM 667 C C . ALA A 1 84 ? 1.842 -2.740 -3.895 1.00 97.94 84 ALA A C 1
ATOM 669 O O . ALA A 1 84 ? 1.158 -1.777 -3.557 1.00 97.94 84 ALA A O 1
ATOM 670 N N . GLN A 1 85 ? 1.696 -3.945 -3.338 1.00 98.50 85 GLN A N 1
ATOM 671 C CA . GLN A 1 85 ? 0.762 -4.210 -2.238 1.00 98.50 85 GLN A CA 1
ATOM 672 C C . GLN A 1 85 ? 1.122 -3.379 -0.999 1.00 98.50 85 GLN A C 1
ATOM 674 O O . GLN A 1 85 ? 0.255 -2.712 -0.442 1.00 98.50 85 GLN A O 1
ATOM 679 N N . VAL A 1 86 ? 2.406 -3.311 -0.621 1.00 98.38 86 VAL A N 1
ATOM 680 C CA . VAL A 1 86 ? 2.867 -2.438 0.478 1.00 98.38 86 VAL A CA 1
ATOM 681 C C . VAL A 1 86 ? 2.572 -0.963 0.185 1.00 98.38 86 VAL A C 1
ATOM 683 O O . VAL A 1 86 ? 2.097 -0.242 1.063 1.00 98.38 86 VAL A O 1
ATOM 686 N N . VAL A 1 87 ? 2.820 -0.504 -1.046 1.00 98.25 87 VAL A N 1
ATOM 687 C CA . VAL A 1 87 ? 2.527 0.881 -1.450 1.00 98.25 87 VAL A CA 1
ATOM 688 C C . VAL A 1 87 ? 1.030 1.187 -1.371 1.00 98.25 87 VAL A C 1
ATOM 690 O O . VAL A 1 87 ? 0.660 2.218 -0.813 1.00 98.25 87 VAL A O 1
ATOM 693 N N . LEU A 1 88 ? 0.155 0.293 -1.841 1.00 98.06 88 LEU A N 1
ATOM 694 C CA . LEU A 1 88 ? -1.294 0.473 -1.705 1.00 98.06 88 LEU A CA 1
ATOM 695 C C . LEU A 1 88 ? -1.749 0.456 -0.252 1.00 98.06 88 LEU A C 1
ATOM 697 O O . LEU A 1 88 ? -2.572 1.292 0.119 1.00 98.06 88 LEU A O 1
ATOM 701 N N . GLY A 1 89 ? -1.187 -0.434 0.568 1.00 98.00 89 GLY A N 1
ATOM 702 C CA . GLY A 1 89 ? -1.421 -0.438 2.008 1.00 98.00 89 GL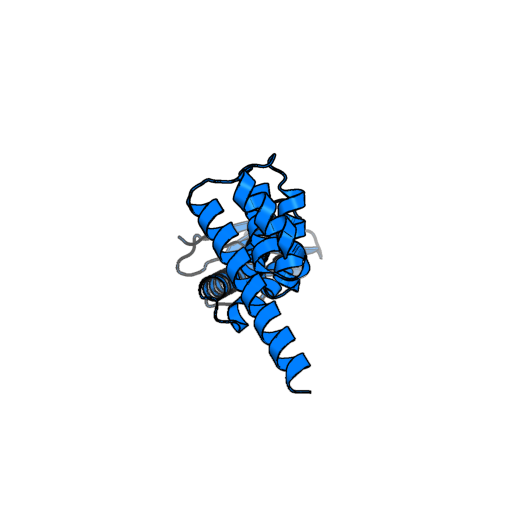Y A CA 1
ATOM 703 C C . GLY A 1 89 ? -1.148 0.940 2.611 1.00 98.00 89 GLY A C 1
ATOM 704 O O . GLY A 1 89 ? -2.012 1.514 3.270 1.00 98.00 89 GLY A O 1
ATOM 705 N N . ASN A 1 90 ? -0.001 1.542 2.284 1.00 97.69 90 ASN A N 1
ATOM 706 C CA . ASN A 1 90 ? 0.356 2.886 2.747 1.00 97.69 90 ASN A CA 1
ATOM 707 C C . ASN A 1 90 ? -0.555 3.988 2.185 1.00 97.69 90 ASN A C 1
ATOM 709 O O . ASN A 1 90 ? -0.921 4.908 2.919 1.00 97.69 90 ASN A O 1
ATOM 713 N N . ILE A 1 91 ? -0.920 3.914 0.902 1.00 96.75 91 ILE A N 1
ATOM 714 C CA . ILE A 1 91 ? -1.813 4.880 0.245 1.00 96.75 91 ILE A CA 1
ATOM 715 C C . ILE A 1 91 ? -3.175 4.906 0.941 1.00 96.75 91 ILE A C 1
ATOM 717 O O . ILE A 1 91 ? -3.657 5.983 1.290 1.00 96.75 91 ILE A O 1
ATOM 721 N N . TYR A 1 92 ? -3.774 3.740 1.184 1.00 96.31 92 TYR A N 1
ATOM 722 C CA . TYR A 1 92 ? -5.072 3.637 1.845 1.00 96.31 92 TYR A CA 1
ATOM 723 C C . TYR A 1 92 ? -4.992 3.951 3.340 1.00 96.31 92 TYR A C 1
ATOM 725 O O . TYR A 1 92 ? -5.881 4.622 3.862 1.00 96.31 92 TYR A O 1
ATOM 733 N N . PHE A 1 93 ? -3.901 3.562 4.009 1.00 93.38 93 PHE A N 1
ATOM 734 C CA . PHE A 1 93 ? -3.679 3.868 5.422 1.00 93.38 93 PHE A CA 1
ATOM 735 C C . PHE A 1 93 ? -3.593 5.376 5.677 1.00 93.38 93 PHE A C 1
ATOM 737 O O . PHE A 1 93 ? -4.142 5.864 6.660 1.00 93.38 93 PHE A O 1
ATOM 744 N N . ASN A 1 94 ? -2.949 6.126 4.780 1.00 89.94 94 ASN A N 1
ATOM 745 C CA . ASN A 1 94 ? -2.742 7.570 4.929 1.00 89.94 94 ASN A CA 1
ATOM 746 C C . ASN A 1 94 ? -3.738 8.430 4.125 1.00 89.94 94 ASN A C 1
ATOM 748 O O . ASN A 1 94 ? -3.744 9.648 4.276 1.00 89.94 94 ASN A O 1
ATOM 752 N N . GLY A 1 95 ? -4.557 7.834 3.252 1.00 91.25 95 GLY A N 1
ATOM 753 C CA . GLY A 1 95 ? -5.451 8.574 2.353 1.00 91.25 95 GLY A CA 1
ATOM 754 C C . GLY A 1 95 ? -4.712 9.429 1.314 1.00 91.25 95 GLY A C 1
ATOM 755 O O . GLY A 1 95 ? -5.128 10.545 1.004 1.00 91.25 95 GLY A O 1
ATOM 756 N N . ILE A 1 96 ? -3.584 8.948 0.783 1.00 90.38 96 ILE A N 1
ATOM 757 C CA . ILE A 1 96 ? -2.766 9.726 -0.162 1.00 90.38 96 ILE A CA 1
ATOM 758 C C . ILE A 1 96 ? -3.387 9.618 -1.557 1.00 90.38 96 ILE A C 1
ATOM 760 O O . ILE A 1 96 ? -3.330 8.570 -2.193 1.00 90.38 96 ILE A O 1
ATOM 764 N N . GLY A 1 97 ? -4.004 10.697 -2.043 1.00 89.81 97 GLY A N 1
ATOM 765 C CA . GLY A 1 97 ? -4.648 10.738 -3.366 1.00 89.81 97 GLY A CA 1
ATOM 766 C C . GLY A 1 97 ? -5.911 9.873 -3.500 1.00 89.81 97 GLY A C 1
ATOM 767 O O . GLY A 1 97 ? -6.516 9.830 -4.569 1.00 89.81 97 GLY A O 1
ATOM 768 N N . VAL A 1 98 ? -6.339 9.210 -2.424 1.00 92.75 98 VAL A N 1
ATOM 769 C CA . VAL A 1 98 ? -7.604 8.472 -2.299 1.00 92.75 98 VAL A CA 1
ATOM 770 C C . VAL A 1 98 ? -8.206 8.741 -0.926 1.00 92.75 98 VAL A C 1
ATOM 772 O O . VAL A 1 98 ? -7.518 9.191 -0.014 1.00 92.75 98 VAL A O 1
ATOM 775 N N . LYS A 1 99 ? -9.491 8.432 -0.741 1.00 91.38 99 LYS A N 1
ATOM 776 C CA . LYS A 1 99 ? -10.079 8.425 0.600 1.00 91.38 99 LYS A CA 1
ATOM 777 C C . LYS A 1 99 ? -9.347 7.396 1.470 1.00 91.38 99 LYS A C 1
ATOM 779 O O . LYS A 1 99 ? -9.123 6.273 1.022 1.00 91.38 99 LYS A O 1
ATOM 784 N N . GLN A 1 100 ? -9.000 7.790 2.695 1.00 89.38 100 GLN A N 1
ATOM 785 C CA . GLN A 1 100 ? -8.434 6.879 3.685 1.00 89.38 100 GLN A CA 1
ATOM 786 C C . GLN A 1 100 ? -9.382 5.698 3.923 1.00 89.38 100 GLN A C 1
ATOM 788 O O . GLN A 1 100 ? -10.590 5.890 4.088 1.00 89.38 100 GLN A O 1
ATOM 793 N N . ASP A 1 101 ? -8.817 4.495 3.947 1.00 89.81 101 ASP A N 1
ATOM 794 C CA . ASP A 1 101 ? -9.543 3.247 4.158 1.00 89.81 101 ASP A CA 1
ATOM 795 C C . ASP A 1 101 ? -8.629 2.245 4.876 1.00 89.81 101 ASP A C 1
ATOM 797 O O . ASP A 1 101 ? -7.729 1.643 4.288 1.00 89.81 101 ASP A O 1
ATOM 801 N N . ILE A 1 102 ? -8.822 2.112 6.188 1.00 87.69 102 ILE A N 1
ATOM 802 C CA . ILE A 1 102 ? -7.967 1.270 7.030 1.00 87.69 102 ILE A CA 1
ATOM 803 C C . ILE A 1 102 ? -8.172 -0.217 6.722 1.00 87.69 102 ILE A C 1
ATOM 805 O O . ILE A 1 102 ? -7.215 -0.984 6.798 1.00 87.69 102 ILE A O 1
ATOM 809 N N . ASP A 1 103 ? -9.379 -0.629 6.339 1.00 89.31 103 ASP A N 1
ATOM 810 C CA . ASP A 1 103 ? -9.665 -2.035 6.055 1.00 89.31 103 ASP A CA 1
ATOM 811 C C . ASP A 1 103 ? -9.036 -2.456 4.722 1.00 89.31 103 ASP A C 1
ATOM 813 O O . ASP A 1 103 ? -8.394 -3.507 4.647 1.00 89.31 103 ASP A O 1
ATOM 817 N N . LEU A 1 104 ? -9.096 -1.599 3.694 1.00 94.31 104 LEU A N 1
ATOM 818 C CA . LEU A 1 104 ? -8.338 -1.815 2.457 1.00 94.31 104 LEU A CA 1
ATOM 819 C C . LEU A 1 104 ? -6.826 -1.795 2.697 1.00 94.31 104 LEU A C 1
ATOM 821 O O . LEU A 1 104 ? -6.105 -2.579 2.080 1.00 94.31 104 LEU A O 1
ATOM 825 N N . ALA A 1 105 ? -6.329 -0.933 3.587 1.00 96.56 105 ALA A N 1
ATOM 826 C CA . ALA A 1 105 ? -4.913 -0.922 3.934 1.00 96.56 105 ALA A CA 1
ATOM 827 C C . ALA A 1 105 ? -4.466 -2.258 4.545 1.00 96.56 105 ALA A C 1
ATOM 829 O O . ALA A 1 105 ? -3.473 -2.836 4.099 1.00 96.56 105 ALA A O 1
ATOM 830 N N . ILE A 1 106 ? -5.230 -2.768 5.518 1.00 95.81 106 ILE A N 1
ATOM 831 C CA . ILE A 1 106 ? -4.990 -4.069 6.156 1.00 95.81 106 ILE A CA 1
ATOM 832 C C . ILE A 1 106 ? -5.003 -5.177 5.114 1.00 95.81 106 ILE A C 1
ATOM 834 O O . ILE A 1 106 ? -4.050 -5.944 5.067 1.00 95.81 106 ILE A O 1
ATOM 838 N N . HIS A 1 107 ? -6.010 -5.213 4.237 1.00 97.38 107 HIS A N 1
ATOM 839 C CA . HIS A 1 107 ? -6.105 -6.222 3.183 1.00 97.38 107 HIS A CA 1
ATOM 840 C C . HIS A 1 107 ? -4.819 -6.313 2.344 1.00 97.38 107 HIS A C 1
ATOM 842 O O . HIS A 1 107 ? -4.267 -7.398 2.143 1.00 97.38 107 HIS A O 1
ATOM 848 N N . TRP A 1 108 ? -4.294 -5.172 1.888 1.00 98.19 108 TRP A N 1
ATOM 849 C CA . TRP A 1 108 ? -3.063 -5.155 1.098 1.00 98.19 108 TRP A CA 1
ATOM 850 C C . TRP A 1 108 ? -1.823 -5.536 1.913 1.00 98.19 108 TRP A C 1
ATOM 852 O O . TRP A 1 108 ? -0.960 -6.261 1.409 1.00 98.19 108 TRP A O 1
ATOM 862 N N . PHE A 1 109 ? -1.727 -5.094 3.169 1.00 98.44 109 PHE A N 1
ATOM 863 C CA . PHE A 1 109 ? -0.622 -5.490 4.039 1.00 98.44 109 PHE A CA 1
ATOM 864 C C . PHE A 1 109 ? -0.670 -6.976 4.416 1.00 98.44 109 PHE A C 1
ATOM 866 O O . PHE A 1 109 ? 0.378 -7.611 4.475 1.00 98.44 109 PHE A O 1
ATOM 873 N N . GLU A 1 110 ? -1.845 -7.566 4.629 1.00 98.25 110 GLU A N 1
ATOM 874 C CA . GLU A 1 110 ? -1.997 -9.003 4.879 1.00 98.25 110 GLU A CA 1
ATOM 875 C C . GLU A 1 110 ? -1.513 -9.819 3.684 1.00 98.25 110 GLU A C 1
A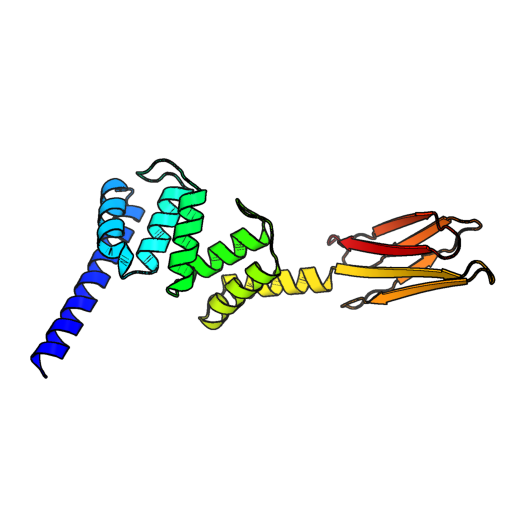TOM 877 O O . GLU A 1 110 ? -0.742 -10.766 3.858 1.00 98.25 110 GLU A O 1
ATOM 882 N N . LEU A 1 111 ? -1.878 -9.405 2.467 1.00 98.00 111 LEU A N 1
ATOM 883 C CA . LEU A 1 111 ? -1.427 -10.067 1.248 1.00 98.00 111 LEU A CA 1
ATOM 884 C C . LEU A 1 111 ? 0.102 -9.996 1.101 1.00 98.00 111 LEU A C 1
ATOM 886 O O . LEU A 1 111 ? 0.742 -11.020 0.849 1.00 98.00 111 LEU A O 1
ATOM 890 N N . ALA A 1 112 ? 0.711 -8.833 1.343 1.00 98.25 112 ALA A N 1
ATOM 891 C CA . ALA A 1 112 ? 2.167 -8.681 1.310 1.00 98.25 112 ALA A CA 1
ATOM 892 C C . ALA A 1 112 ? 2.872 -9.468 2.437 1.00 98.25 112 ALA A C 1
ATOM 894 O O . ALA A 1 112 ? 3.895 -10.115 2.206 1.00 98.25 112 ALA A O 1
ATOM 895 N N . ASN A 1 113 ? 2.310 -9.476 3.648 1.00 98.31 113 ASN A N 1
ATOM 896 C CA . ASN A 1 113 ? 2.832 -10.228 4.792 1.00 98.31 113 ASN A CA 1
ATOM 897 C C . ASN A 1 113 ? 2.757 -11.746 4.562 1.00 98.31 113 ASN A C 1
ATOM 899 O O . ASN A 1 113 ? 3.696 -12.459 4.910 1.00 98.31 113 ASN A O 1
ATOM 903 N N . SER A 1 114 ? 1.692 -12.243 3.923 1.00 98.06 114 SER A N 1
ATOM 904 C CA . SER A 1 114 ? 1.565 -13.664 3.560 1.00 98.06 114 SER A CA 1
ATOM 905 C C . SER A 1 114 ? 2.658 -14.131 2.590 1.00 98.06 114 SER A C 1
ATOM 907 O O . SER A 1 114 ? 3.040 -15.297 2.598 1.00 98.06 114 SER A O 1
ATOM 909 N N . GLN A 1 115 ? 3.223 -13.198 1.818 1.00 97.25 115 GLN A N 1
ATOM 910 C CA . GLN A 1 115 ? 4.361 -13.412 0.920 1.00 97.25 115 GLN A CA 1
ATOM 911 C C . GLN A 1 115 ? 5.717 -13.109 1.588 1.00 97.25 115 GLN A C 1
ATOM 913 O O . GLN A 1 115 ? 6.753 -13.100 0.928 1.00 97.25 115 GLN A O 1
ATOM 918 N N . GLY A 1 116 ? 5.732 -12.875 2.905 1.00 96.75 116 GLY A N 1
ATOM 919 C CA . GLY A 1 116 ? 6.945 -12.703 3.706 1.00 96.75 116 GLY A CA 1
ATOM 920 C C . GLY A 1 116 ? 7.465 -11.268 3.823 1.00 96.75 116 GLY A C 1
ATOM 921 O O . GLY A 1 116 ? 8.571 -11.073 4.338 1.00 96.75 116 GLY A O 1
ATOM 922 N N . ASP A 1 117 ? 6.709 -10.252 3.387 1.00 97.94 117 ASP A N 1
ATOM 923 C CA . ASP A 1 117 ? 7.166 -8.864 3.489 1.00 97.94 117 ASP A CA 1
ATOM 924 C C . ASP A 1 117 ? 7.204 -8.363 4.942 1.00 97.94 117 ASP A C 1
ATOM 926 O O . ASP A 1 117 ? 6.198 -8.282 5.655 1.00 97.94 117 ASP A O 1
ATOM 930 N N . LYS A 1 118 ? 8.404 -7.982 5.390 1.00 97.62 118 LYS A N 1
ATOM 931 C CA . LYS A 1 118 ? 8.636 -7.514 6.762 1.00 97.62 118 LYS A CA 1
ATOM 932 C C . LYS A 1 118 ? 8.050 -6.125 7.020 1.00 97.62 118 LYS A C 1
ATOM 934 O O . LYS A 1 118 ? 7.678 -5.851 8.159 1.00 97.62 118 LYS A O 1
ATOM 939 N N . LYS A 1 119 ? 7.974 -5.249 6.009 1.00 96.38 119 LYS A N 1
ATOM 940 C CA . LYS A 1 119 ? 7.404 -3.900 6.169 1.00 96.38 119 LYS A CA 1
ATOM 941 C C . LYS A 1 119 ? 5.897 -3.996 6.369 1.00 96.38 119 LYS A C 1
ATOM 943 O O . LYS A 1 119 ? 5.375 -3.361 7.277 1.00 96.38 119 LYS A O 1
ATOM 948 N N . ALA A 1 120 ? 5.230 -4.856 5.605 1.00 97.62 120 ALA A N 1
ATOM 949 C CA . ALA A 1 120 ? 3.816 -5.159 5.7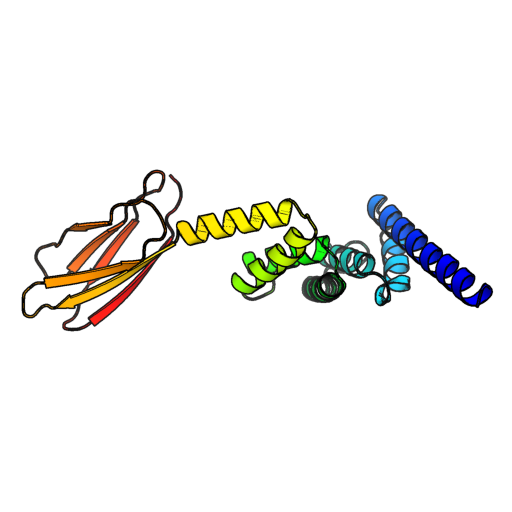62 1.00 97.62 120 ALA A CA 1
ATOM 950 C C . ALA A 1 120 ? 3.506 -5.724 7.154 1.00 97.62 120 ALA A C 1
ATOM 952 O O . ALA A 1 120 ? 2.596 -5.248 7.828 1.00 97.62 120 ALA A O 1
ATOM 953 N N . LYS A 1 121 ? 4.324 -6.666 7.645 1.00 97.62 121 LYS A N 1
ATOM 954 C CA . LYS A 1 121 ? 4.203 -7.190 9.015 1.00 97.62 121 LYS A CA 1
ATOM 955 C C . LYS A 1 121 ? 4.301 -6.096 10.083 1.00 97.62 121 LYS A C 1
ATOM 957 O O . LYS A 1 121 ? 3.560 -6.125 11.063 1.00 97.62 121 LYS A O 1
ATOM 962 N N . LEU A 1 122 ? 5.238 -5.159 9.926 1.00 96.12 122 LEU A N 1
ATOM 963 C CA . LEU A 1 122 ? 5.392 -4.028 10.846 1.00 96.12 122 LEU A CA 1
ATOM 964 C C . LEU A 1 122 ? 4.204 -3.064 10.761 1.00 96.12 122 LEU A C 1
ATOM 966 O O . LEU A 1 122 ? 3.714 -2.634 11.800 1.00 96.12 122 LEU A O 1
ATOM 970 N N . ALA A 1 123 ? 3.708 -2.782 9.555 1.00 95.31 123 ALA A N 1
ATOM 971 C CA . ALA A 1 123 ? 2.536 -1.936 9.351 1.00 95.31 123 ALA A CA 1
ATOM 972 C C . ALA A 1 123 ? 1.278 -2.533 10.001 1.00 95.31 123 ALA A C 1
ATOM 974 O O . ALA A 1 123 ? 0.554 -1.821 10.689 1.00 95.31 123 ALA A O 1
ATOM 975 N N . LEU A 1 124 ? 1.054 -3.846 9.872 1.00 95.38 124 LEU A N 1
ATOM 976 C CA . LEU A 1 124 ? -0.056 -4.534 10.546 1.00 95.38 124 LEU A CA 1
ATOM 977 C C . LEU A 1 124 ? 0.043 -4.428 12.068 1.00 95.38 124 LEU A C 1
ATOM 979 O O . LEU A 1 124 ? -0.932 -4.061 12.710 1.00 95.38 124 LEU A O 1
ATOM 983 N N . ARG A 1 125 ? 1.233 -4.646 12.642 1.00 92.75 125 ARG A N 1
ATOM 984 C CA . ARG A 1 125 ? 1.453 -4.455 14.086 1.00 92.75 125 ARG A CA 1
ATOM 985 C C . ARG A 1 125 ? 1.146 -3.030 14.528 1.00 92.75 125 ARG A C 1
ATOM 987 O O . ARG A 1 125 ? 0.500 -2.841 15.548 1.00 92.75 125 ARG A O 1
ATOM 994 N N . GLN A 1 126 ? 1.579 -2.037 13.754 1.00 87.00 126 GLN A N 1
ATOM 995 C CA . GLN A 1 126 ? 1.281 -0.637 14.041 1.00 87.00 126 GLN A CA 1
ATOM 996 C C . GLN A 1 126 ? -0.228 -0.362 13.990 1.00 87.00 126 GLN A C 1
ATOM 998 O O . GLN A 1 126 ? -0.750 0.366 14.830 1.00 87.00 126 GLN A O 1
ATOM 1003 N N . ILE A 1 127 ? -0.940 -0.947 13.025 1.00 86.12 127 ILE A N 1
ATOM 1004 C CA . ILE A 1 127 ? -2.396 -0.825 12.915 1.00 86.12 127 ILE A CA 1
ATOM 1005 C C . ILE A 1 127 ? -3.096 -1.496 14.102 1.00 86.12 127 ILE A C 1
ATOM 1007 O O . ILE A 1 127 ? -4.014 -0.898 14.662 1.00 86.12 127 ILE A O 1
ATOM 1011 N N . ASP A 1 128 ? -2.663 -2.689 14.508 1.00 83.25 128 ASP A N 1
ATOM 1012 C CA . ASP A 1 128 ? -3.205 -3.392 15.674 1.00 83.25 128 ASP A CA 1
ATOM 1013 C C . ASP A 1 128 ? -2.968 -2.592 16.956 1.00 83.25 128 ASP A C 1
ATOM 1015 O O . ASP A 1 128 ? -3.904 -2.370 17.720 1.00 83.25 128 ASP A O 1
ATOM 1019 N N . GLU A 1 129 ? -1.765 -2.039 17.138 1.00 76.50 129 GLU A N 1
ATOM 1020 C CA . GLU A 1 129 ? -1.465 -1.128 18.245 1.00 76.50 129 GLU A CA 1
ATOM 1021 C C . GLU A 1 129 ? -2.389 0.097 18.231 1.00 76.50 129 GLU A C 1
ATOM 1023 O O . GLU A 1 129 ? -2.932 0.469 19.268 1.00 76.50 129 GLU A O 1
ATOM 1028 N N . ILE A 1 130 ? -2.624 0.720 17.070 1.00 71.44 130 ILE A N 1
ATOM 1029 C CA . ILE A 1 130 ? -3.559 1.850 16.947 1.00 71.44 130 ILE A CA 1
ATOM 1030 C C . ILE A 1 130 ? -4.987 1.420 17.301 1.00 71.44 130 ILE A C 1
ATOM 1032 O O . ILE A 1 130 ? -5.667 2.134 18.039 1.00 71.44 130 ILE A O 1
ATOM 1036 N N . LYS A 1 131 ? -5.449 0.259 16.824 1.00 66.44 131 LYS A N 1
ATOM 1037 C CA . LYS A 1 131 ? -6.789 -0.272 17.126 1.00 66.44 131 LYS A CA 1
ATOM 1038 C C . LYS A 1 131 ? -6.954 -0.589 18.613 1.00 66.44 131 LYS A C 1
ATOM 1040 O O . LYS A 1 131 ? -7.991 -0.257 19.181 1.00 66.44 131 LYS A O 1
ATOM 1045 N N . ASP A 1 132 ? -5.926 -1.131 19.254 1.00 60.34 132 ASP A N 1
ATOM 1046 C CA . ASP A 1 132 ? -5.869 -1.365 20.703 1.00 60.34 132 ASP A CA 1
ATOM 1047 C C . ASP A 1 132 ? -5.654 -0.062 21.508 1.00 60.34 132 ASP A C 1
ATOM 1049 O O . ASP A 1 132 ? -5.754 -0.018 22.737 1.00 60.34 132 ASP A O 1
ATOM 1053 N N . ASN A 1 133 ? -5.364 1.049 20.833 1.00 53.81 133 ASN A N 1
ATOM 1054 C CA . ASN A 1 133 ? -5.290 2.385 21.425 1.00 53.81 133 ASN A CA 1
ATOM 1055 C C . ASN A 1 133 ? -6.564 3.215 21.211 1.00 53.81 133 ASN A C 1
ATOM 1057 O O . ASN A 1 133 ? -6.715 4.253 21.862 1.00 53.81 133 ASN A O 1
ATOM 1061 N N . MET A 1 134 ? -7.489 2.770 20.354 1.00 53.66 134 MET A N 1
ATOM 1062 C CA . MET A 1 134 ? -8.791 3.409 20.178 1.00 53.66 134 MET A CA 1
ATOM 1063 C C . MET A 1 134 ? -9.773 2.923 21.248 1.00 53.66 134 MET A C 1
ATOM 1065 O O . MET A 1 134 ? -10.118 1.744 21.324 1.00 53.66 134 MET A O 1
ATOM 1069 N N . ALA A 1 135 ? -10.255 3.851 22.076 1.00 53.00 135 ALA A N 1
ATOM 1070 C CA . ALA A 1 135 ? -11.320 3.587 23.037 1.00 53.00 135 ALA A CA 1
ATOM 1071 C C . ALA A 1 135 ? -12.659 4.063 22.461 1.00 53.00 135 ALA A C 1
ATOM 1073 O O . ALA A 1 135 ? -12.825 5.251 22.173 1.00 53.00 135 ALA A O 1
ATOM 1074 N N . GLU A 1 136 ? -13.629 3.154 22.334 1.00 50.34 136 GLU A N 1
ATOM 1075 C CA . GLU A 1 136 ? -15.012 3.525 22.038 1.00 50.34 136 GLU A CA 1
ATOM 1076 C C . GLU A 1 136 ? -15.822 3.542 23.338 1.00 50.34 136 GLU A C 1
ATOM 1078 O O . GLU A 1 136 ? -16.053 2.514 23.987 1.00 50.34 136 GLU A O 1
ATOM 1083 N N . LEU A 1 137 ? -16.256 4.740 23.731 1.00 52.28 137 LEU A N 1
ATOM 1084 C CA . LEU A 1 137 ? -17.072 4.963 24.919 1.00 52.28 137 LEU A CA 1
ATOM 1085 C C . LEU A 1 137 ? -18.495 5.313 24.484 1.00 52.28 137 LEU A C 1
ATOM 1087 O O . LEU A 1 137 ? -18.737 6.363 23.886 1.00 52.28 137 LEU A O 1
ATOM 1091 N N . THR A 1 138 ? -19.451 4.435 24.799 1.00 44.66 138 THR A N 1
ATOM 1092 C CA . THR A 1 138 ? -20.878 4.743 24.661 1.00 44.66 138 THR A CA 1
ATOM 1093 C C . THR A 1 138 ? -21.437 5.163 26.013 1.00 44.66 138 THR A C 1
ATOM 1095 O O . THR A 1 138 ? -21.392 4.409 26.983 1.00 44.66 138 THR A O 1
ATOM 1098 N N . ILE A 1 139 ? -22.021 6.356 26.074 1.00 52.97 139 ILE A N 1
ATOM 1099 C CA . ILE A 1 139 ? -22.592 6.924 27.299 1.00 52.97 139 ILE A CA 1
ATOM 1100 C C . ILE A 1 139 ? -24.115 6.958 27.166 1.00 52.97 139 ILE A C 1
ATOM 1102 O O . ILE A 1 139 ? -24.651 7.443 26.166 1.00 52.97 139 ILE A O 1
ATOM 1106 N N . ARG A 1 140 ? -24.814 6.433 28.177 1.00 48.25 140 ARG A N 1
ATOM 1107 C CA . ARG A 1 140 ? -26.273 6.471 28.320 1.00 48.25 140 ARG A CA 1
ATOM 1108 C C . ARG A 1 140 ? -26.620 7.091 29.670 1.00 48.25 140 ARG A C 1
ATOM 1110 O O . ARG A 1 140 ? -26.309 6.525 30.708 1.00 48.25 140 ARG A O 1
ATOM 1117 N N . SER A 1 141 ? -27.279 8.240 29.686 1.00 48.69 141 SER A N 1
ATOM 1118 C CA . SER A 1 141 ? -27.757 8.835 30.939 1.00 48.69 141 SER A CA 1
ATOM 1119 C C . SER A 1 141 ? -29.196 8.407 31.254 1.00 48.69 141 SER A C 1
ATOM 1121 O O . SER A 1 141 ? -30.051 8.399 30.365 1.00 48.69 141 SER A O 1
ATOM 1123 N N . ASN A 1 142 ? -29.483 8.079 32.520 1.00 42.34 142 ASN A N 1
ATOM 1124 C CA . ASN A 1 142 ? -30.835 7.939 33.067 1.00 42.34 142 ASN A CA 1
ATOM 1125 C C . ASN A 1 142 ? -31.059 8.961 34.201 1.00 42.34 142 ASN A C 1
ATOM 1127 O O . ASN A 1 142 ? -30.888 8.690 35.385 1.00 42.34 142 ASN A O 1
ATOM 1131 N N . ILE A 1 143 ? -31.478 10.167 33.816 1.00 48.31 143 ILE A N 1
ATOM 1132 C CA . ILE A 1 143 ? -31.630 11.310 34.732 1.00 48.31 143 ILE A CA 1
ATOM 1133 C C . ILE A 1 143 ? -32.848 11.158 35.676 1.00 48.31 143 ILE A C 1
ATOM 1135 O O . ILE A 1 143 ? -32.958 11.916 36.630 1.00 48.31 143 ILE A O 1
ATOM 1139 N N . GLN A 1 144 ? -33.760 10.192 35.465 1.00 42.41 144 GLN A N 1
ATOM 1140 C CA . GLN A 1 144 ? -34.896 9.993 36.390 1.00 42.41 144 GLN A CA 1
ATOM 1141 C C . GLN A 1 144 ? -34.455 9.536 37.790 1.00 42.41 144 GLN A C 1
ATOM 1143 O O . GLN A 1 144 ? -35.121 9.900 38.752 1.00 42.41 144 GLN A O 1
ATOM 1148 N N . ASP A 1 145 ? -33.298 8.873 37.889 1.00 46.78 145 ASP A N 1
ATOM 1149 C CA . ASP A 1 145 ? -32.742 8.331 39.138 1.00 46.78 145 ASP A CA 1
ATOM 1150 C C . ASP A 1 145 ? -31.358 8.924 39.472 1.00 46.78 145 ASP A C 1
ATOM 1152 O O . ASP A 1 145 ? -30.650 8.435 40.345 1.00 46.78 145 ASP A O 1
ATOM 1156 N N . ASN A 1 146 ? -30.955 10.001 38.779 1.00 48.75 146 ASN A N 1
ATOM 1157 C CA . ASN A 1 146 ? -29.613 10.596 38.867 1.00 48.75 146 ASN A CA 1
ATOM 1158 C C . ASN A 1 146 ? -28.460 9.654 38.440 1.00 48.75 146 ASN A C 1
ATOM 1160 O O . ASN A 1 146 ? -27.298 9.896 38.771 1.00 48.75 146 ASN A O 1
ATOM 1164 N N . GLU A 1 147 ? -28.748 8.608 37.662 1.00 44.72 147 GLU A N 1
ATOM 1165 C CA . GLU A 1 147 ? -27.764 7.598 37.265 1.00 44.72 147 GLU A CA 1
ATOM 1166 C C . GLU A 1 147 ? -27.273 7.803 35.822 1.00 44.72 147 GLU A C 1
ATOM 1168 O O . GLU A 1 147 ? -28.044 8.043 34.891 1.00 44.72 147 GLU A O 1
ATOM 1173 N N . VAL A 1 148 ? -25.963 7.675 35.593 1.00 52.50 148 VAL A N 1
ATOM 1174 C CA . VAL A 1 148 ? -25.364 7.670 34.248 1.00 52.50 148 VAL A CA 1
ATOM 1175 C C . VAL A 1 148 ? -24.673 6.332 34.017 1.00 52.50 148 VAL A C 1
ATOM 1177 O O . VAL A 1 148 ? -23.706 5.996 34.692 1.00 52.50 148 VAL A O 1
ATOM 1180 N N . TYR A 1 149 ? -25.147 5.586 33.023 1.00 48.25 149 TYR A N 1
ATOM 1181 C CA . TYR A 1 149 ? -24.602 4.300 32.604 1.00 48.25 149 TYR A CA 1
ATOM 1182 C C . TYR A 1 149 ? -23.616 4.501 31.450 1.00 48.25 149 TYR A C 1
ATOM 1184 O O . TYR A 1 149 ? -23.996 4.871 30.337 1.00 48.25 149 TYR A O 1
ATOM 1192 N N . ILE A 1 150 ? -22.333 4.238 31.685 1.00 53.09 150 ILE A N 1
ATOM 1193 C CA . ILE A 1 150 ? -21.308 4.289 30.636 1.00 53.09 150 ILE A CA 1
ATOM 1194 C C . ILE A 1 150 ? -20.909 2.868 30.265 1.00 53.09 150 ILE A C 1
ATOM 1196 O O . ILE A 1 150 ? -20.298 2.158 31.056 1.00 53.09 150 ILE A O 1
ATOM 1200 N N . ASN A 1 151 ? -21.224 2.476 29.034 1.00 46.69 151 ASN A N 1
ATOM 1201 C CA . ASN A 1 151 ? -20.830 1.198 28.463 1.00 46.69 151 ASN A CA 1
ATOM 1202 C C . ASN A 1 151 ? -19.745 1.465 27.416 1.00 46.69 151 ASN A C 1
ATOM 1204 O O . ASN A 1 151 ? -20.035 1.819 26.275 1.00 46.69 151 ASN A O 1
ATOM 1208 N N . GLY A 1 152 ? -18.482 1.336 27.808 1.00 49.72 152 GLY A N 1
ATOM 1209 C CA . GLY A 1 152 ? -17.351 1.382 26.882 1.00 49.72 152 GLY A CA 1
ATOM 1210 C C . GLY A 1 152 ? -16.866 -0.020 26.540 1.00 49.72 152 GLY A C 1
ATOM 1211 O O . GLY A 1 152 ? -16.875 -0.902 27.397 1.00 49.72 152 GLY A O 1
ATOM 1212 N N . LYS A 1 153 ? -16.410 -0.228 25.303 1.00 48.09 153 LYS A N 1
ATOM 1213 C CA . LYS A 1 153 ? -15.514 -1.346 24.989 1.00 48.09 153 LYS A CA 1
ATOM 1214 C C . LYS A 1 153 ? -14.112 -0.776 24.877 1.00 48.09 153 LYS A C 1
ATOM 1216 O O . LYS A 1 153 ? -13.827 0.048 24.015 1.00 48.09 153 LYS A O 1
ATOM 1221 N N . TYR A 1 154 ? -13.253 -1.232 25.772 1.00 49.84 154 TYR A N 1
ATOM 1222 C CA . TYR A 1 154 ? -11.833 -0.949 25.733 1.00 49.84 154 TYR A CA 1
ATOM 1223 C C . TYR A 1 154 ? -11.119 -2.209 25.238 1.00 49.84 154 TYR A C 1
ATOM 1225 O O . TYR A 1 154 ? -11.345 -3.287 25.789 1.00 49.84 154 TYR A O 1
ATOM 1233 N N . ARG A 1 155 ? -10.298 -2.111 24.189 1.00 45.78 155 ARG A N 1
ATOM 1234 C CA . ARG A 1 155 ? -9.335 -3.169 23.855 1.00 45.78 155 ARG A CA 1
ATOM 1235 C C . ARG A 1 155 ? -8.003 -2.781 24.498 1.00 45.78 155 ARG A C 1
ATOM 1237 O O . ARG A 1 155 ? -7.350 -1.870 24.023 1.00 45.78 155 ARG A O 1
ATOM 1244 N N . GLY A 1 156 ? -7.652 -3.395 25.631 1.00 47.06 156 GLY A N 1
ATOM 1245 C CA . GLY A 1 156 ? -6.388 -3.154 26.350 1.00 47.06 156 GLY A CA 1
ATOM 1246 C C . GLY A 1 156 ? -6.521 -3.149 27.881 1.00 47.06 156 GLY A C 1
ATOM 1247 O O . GLY A 1 156 ? -7.605 -3.351 28.422 1.00 47.06 156 GLY A O 1
ATOM 1248 N N . THR A 1 157 ? -5.426 -2.877 28.595 1.00 32.56 157 THR A N 1
ATOM 1249 C CA . THR A 1 157 ? -5.404 -2.646 30.052 1.00 32.56 157 THR A CA 1
ATOM 1250 C C . THR A 1 157 ? -5.403 -1.140 30.350 1.00 32.56 157 THR A C 1
ATOM 1252 O O . THR A 1 157 ? -4.456 -0.426 30.032 1.00 32.56 157 THR A O 1
ATOM 1255 N N . GLY A 1 158 ? -6.488 -0.619 30.928 1.00 42.25 158 GLY A N 1
ATOM 1256 C CA . GLY A 1 158 ? -6.615 0.797 31.289 1.00 42.25 158 GLY A CA 1
ATOM 1257 C C . GLY A 1 158 ? -7.863 1.055 32.133 1.00 42.25 158 GLY A C 1
ATOM 1258 O O . GLY A 1 158 ? -8.878 0.383 31.964 1.00 42.25 158 GLY A O 1
ATOM 1259 N N . ALA A 1 159 ? -7.784 2.006 33.065 1.00 39.28 159 ALA A N 1
ATOM 1260 C CA . ALA A 1 159 ? -8.888 2.352 33.957 1.00 39.28 159 ALA A CA 1
ATOM 1261 C C . ALA A 1 159 ? -9.655 3.576 33.429 1.00 39.28 159 ALA A C 1
ATOM 1263 O O . ALA A 1 159 ? -9.081 4.645 33.210 1.00 39.28 159 ALA A O 1
ATOM 1264 N N . LEU A 1 160 ? -10.973 3.440 33.272 1.00 49.88 160 LEU A N 1
ATOM 1265 C CA . LEU A 1 160 ? -11.878 4.569 33.062 1.00 49.88 160 LEU A CA 1
ATOM 1266 C C . LEU A 1 160 ? -12.227 5.174 34.428 1.00 49.88 160 LEU A C 1
ATOM 1268 O O . LEU A 1 160 ? -12.778 4.485 35.283 1.00 49.88 160 LEU A O 1
ATOM 1272 N N . THR A 1 161 ? -11.925 6.454 34.649 1.00 43.09 161 THR A N 1
ATOM 1273 C CA . THR A 1 161 ? -12.315 7.162 35.879 1.00 43.09 161 THR A CA 1
ATOM 1274 C C . THR A 1 161 ? -13.272 8.290 35.525 1.00 43.09 161 THR A C 1
ATOM 1276 O O . THR A 1 161 ? -12.899 9.243 34.844 1.00 43.09 161 THR A O 1
ATOM 1279 N N . ILE A 1 162 ? -14.511 8.198 36.003 1.00 51.53 162 ILE A N 1
ATOM 1280 C CA . ILE A 1 162 ? -15.557 9.191 35.743 1.00 51.53 162 ILE A CA 1
ATOM 1281 C C . ILE A 1 162 ? -15.752 10.019 37.010 1.00 51.53 162 ILE A C 1
ATOM 1283 O O . ILE A 1 162 ? -15.903 9.464 38.096 1.00 51.53 162 ILE A O 1
ATOM 1287 N N . LYS A 1 163 ? -15.765 11.346 36.876 1.00 45.22 163 LYS A N 1
ATOM 1288 C CA . LYS A 1 163 ? -16.208 12.248 37.943 1.00 45.22 163 LYS A CA 1
ATOM 1289 C C . LYS A 1 163 ? -17.559 12.805 37.531 1.00 45.22 163 LYS A C 1
ATOM 1291 O O . LYS A 1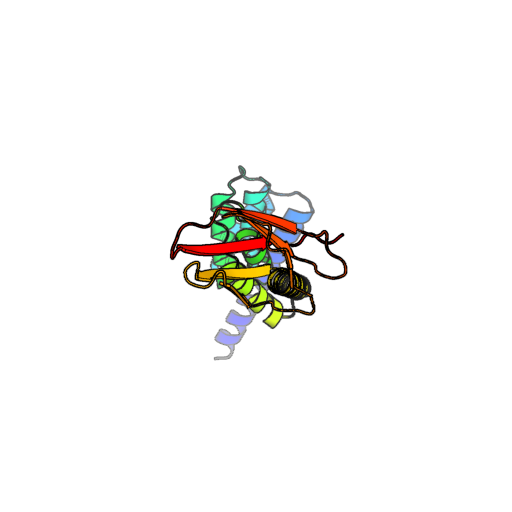 163 ? -17.644 13.440 36.486 1.00 45.22 163 LYS A O 1
ATOM 1296 N N . ILE A 1 164 ? -18.590 12.559 38.333 1.00 51.34 164 ILE A N 1
ATOM 1297 C CA . ILE A 1 164 ? -19.914 13.160 38.152 1.00 51.34 164 ILE A CA 1
ATOM 1298 C C . ILE A 1 164 ? -19.868 14.540 38.829 1.00 51.34 164 ILE A C 1
ATOM 1300 O O . ILE A 1 164 ? -19.773 14.594 40.056 1.00 51.34 164 ILE A O 1
ATOM 1304 N N . PRO A 1 165 ? -19.853 15.659 38.084 1.00 45.97 165 PRO A N 1
ATOM 1305 C CA . PRO A 1 165 ? -20.035 16.984 38.660 1.00 45.97 165 PRO A CA 1
ATOM 1306 C C . PRO A 1 165 ? -21.500 17.167 39.075 1.00 45.97 165 PRO A C 1
ATOM 1308 O O . PRO A 1 165 ? -22.405 16.566 38.501 1.00 45.97 165 PRO A O 1
ATOM 1311 N N . ALA A 1 166 ? -21.753 18.031 40.053 1.00 43.41 166 ALA A N 1
ATOM 1312 C CA . ALA A 1 166 ? -23.107 18.471 40.360 1.00 43.41 166 ALA A CA 1
ATOM 1313 C C . ALA A 1 166 ? -23.677 19.272 39.166 1.00 43.41 166 ALA A C 1
ATOM 1315 O O . ALA A 1 166 ? -23.157 20.338 38.845 1.00 43.41 166 ALA A O 1
ATOM 1316 N N . GLY A 1 167 ? -24.723 18.763 38.500 1.00 57.09 167 GLY A N 1
ATOM 1317 C CA . GLY A 1 167 ? -25.400 19.418 37.365 1.00 57.09 167 GLY A CA 1
ATOM 1318 C C . GLY A 1 167 ? -25.435 18.585 36.071 1.00 57.09 167 GLY A C 1
ATOM 1319 O O . GLY A 1 167 ? -24.847 17.514 35.990 1.00 57.09 167 GLY A O 1
ATOM 1320 N N . ASN A 1 168 ? -26.131 19.076 35.034 1.00 59.28 168 ASN A N 1
ATOM 1321 C CA . ASN A 1 168 ? -26.355 18.392 33.737 1.00 59.28 168 ASN A CA 1
ATOM 1322 C C . ASN A 1 168 ? -25.091 18.231 32.845 1.00 59.28 168 ASN A C 1
ATOM 1324 O O . ASN A 1 168 ? -25.204 18.024 31.631 1.00 59.28 168 ASN A O 1
ATOM 1328 N N . GLN A 1 169 ? -23.888 18.345 33.408 1.00 59.41 169 GLN A N 1
ATOM 1329 C CA . GLN A 1 169 ? -22.606 18.229 32.708 1.00 59.41 169 GLN A CA 1
ATOM 1330 C C . GLN A 1 169 ? -21.832 17.031 33.243 1.00 59.41 169 GLN A C 1
ATOM 1332 O O . GLN A 1 169 ? -21.708 16.868 34.449 1.00 59.41 169 GLN A O 1
ATOM 1337 N N . LEU A 1 170 ? -21.279 16.210 32.350 1.00 63.56 170 LEU A N 1
ATOM 1338 C CA . LEU A 1 170 ? -20.435 15.069 32.695 1.00 63.56 170 LEU A CA 1
ATOM 1339 C C . LEU A 1 170 ? -19.004 15.305 32.207 1.00 63.56 170 LEU A C 1
ATOM 1341 O O . LEU A 1 170 ? -18.789 15.569 31.024 1.00 63.56 170 LEU A O 1
ATOM 1345 N N . ASN A 1 171 ? -18.035 15.123 33.106 1.00 57.75 171 ASN A N 1
ATOM 1346 C CA . ASN A 1 171 ? -16.613 15.155 32.777 1.00 57.75 171 ASN A CA 1
ATOM 1347 C C . ASN A 1 171 ? -16.070 13.728 32.695 1.00 57.75 171 ASN A C 1
ATOM 1349 O O . ASN A 1 171 ? -15.988 13.012 33.697 1.00 57.75 171 ASN A O 1
ATOM 1353 N N . ILE A 1 172 ? -15.683 13.310 31.493 1.00 63.81 172 ILE A N 1
ATOM 1354 C CA . ILE A 1 172 ? -15.124 11.979 31.243 1.00 63.81 172 ILE A CA 1
ATOM 1355 C C . ILE A 1 172 ? -13.616 12.118 31.116 1.00 63.81 172 ILE A C 1
ATOM 1357 O O . ILE A 1 172 ? -13.140 12.852 30.254 1.00 63.81 172 ILE A O 1
ATOM 1361 N N . LEU A 1 173 ? -12.869 11.397 31.953 1.00 57.03 173 LEU A N 1
ATOM 1362 C CA . LEU A 1 173 ? -11.417 11.309 31.864 1.00 57.03 173 LEU A CA 1
ATOM 1363 C C . LEU A 1 173 ? -11.013 9.877 31.523 1.00 57.03 173 LEU A C 1
ATOM 1365 O O . LEU A 1 173 ? -11.266 8.940 32.281 1.00 57.03 173 LEU A O 1
ATOM 1369 N N . VAL A 1 174 ? -10.345 9.715 30.388 1.00 61.59 174 VAL A N 1
ATOM 1370 C CA . VAL A 1 174 ? -9.816 8.426 29.942 1.00 61.59 174 VAL A CA 1
ATOM 1371 C C . VAL A 1 174 ? -8.325 8.378 30.259 1.00 61.59 174 VAL A C 1
ATOM 1373 O O . VAL A 1 174 ? -7.575 9.278 29.870 1.00 61.59 174 VAL A O 1
ATOM 1376 N N . ARG A 1 175 ? -7.891 7.335 30.979 1.00 53.69 175 ARG A N 1
ATOM 1377 C CA . ARG A 1 175 ? -6.485 7.106 31.336 1.00 53.69 175 ARG A CA 1
ATOM 1378 C C . ARG A 1 175 ? -6.017 5.748 30.818 1.00 53.69 175 ARG A C 1
ATOM 1380 O O . ARG A 1 175 ? -6.675 4.734 31.032 1.00 53.69 175 ARG A O 1
ATOM 1387 N N . LYS A 1 176 ? -4.850 5.741 30.175 1.00 57.72 176 LYS A N 1
ATOM 1388 C CA . LYS A 1 176 ? -4.107 4.542 29.774 1.00 57.72 176 LYS A CA 1
ATOM 1389 C C . LYS A 1 176 ? -2.654 4.726 30.192 1.00 57.72 176 LYS A C 1
ATOM 1391 O O . LYS A 1 176 ? -2.094 5.802 29.992 1.00 57.72 176 LYS A O 1
ATOM 1396 N N . GLU A 1 177 ? -2.065 3.702 30.795 1.00 54.16 177 GLU A N 1
ATOM 1397 C CA . GLU A 1 177 ? -0.661 3.735 31.204 1.00 54.16 177 GLU A CA 1
ATOM 1398 C C . GLU A 1 177 ? 0.246 3.936 29.979 1.00 54.16 177 GLU A C 1
ATOM 1400 O O . GLU A 1 177 ? 0.097 3.243 28.975 1.00 54.16 177 GLU A O 1
ATOM 1405 N N . GLY A 1 178 ? 1.145 4.925 30.034 1.00 52.69 178 GLY A N 1
ATOM 1406 C CA . GLY A 1 178 ? 2.008 5.304 28.906 1.00 52.69 178 GLY A CA 1
ATOM 1407 C C . GLY A 1 178 ? 1.366 6.223 27.852 1.00 52.69 178 GLY A C 1
ATOM 1408 O O . GLY A 1 178 ? 1.968 6.455 26.805 1.00 52.69 178 GLY A O 1
ATOM 1409 N N . TYR A 1 179 ? 0.163 6.755 28.097 1.00 56.97 179 TYR A N 1
ATOM 1410 C CA . TYR A 1 179 ? -0.532 7.670 27.182 1.00 56.97 179 TYR A CA 1
ATOM 1411 C C . TYR A 1 179 ? -0.942 8.953 27.899 1.00 56.97 179 TYR A C 1
ATOM 1413 O O . TYR A 1 179 ? -1.260 8.950 29.092 1.00 56.97 179 TYR A O 1
ATOM 1421 N N . LYS A 1 180 ? -0.978 10.064 27.155 1.00 60.72 180 LYS A N 1
ATOM 1422 C CA . LYS A 1 180 ? -1.505 11.329 27.670 1.00 60.72 180 LYS A CA 1
ATOM 1423 C C . LYS A 1 180 ? -3.001 11.169 27.976 1.00 60.72 180 LYS A C 1
ATOM 1425 O O . LYS A 1 180 ? -3.740 10.692 27.111 1.00 60.72 180 LYS A O 1
ATOM 1430 N N . PRO A 1 181 ? -3.466 11.559 29.178 1.00 57.31 181 PRO A N 1
ATOM 1431 C CA . PRO A 1 181 ? -4.885 11.527 29.507 1.00 57.31 181 PRO A CA 1
ATOM 1432 C C . PRO A 1 181 ? -5.704 12.387 28.542 1.00 57.31 181 PRO A C 1
ATOM 1434 O O . PRO A 1 181 ? -5.268 13.472 28.157 1.00 57.31 181 PRO A O 1
ATOM 1437 N N . PHE A 1 182 ? -6.909 11.930 28.206 1.00 62.41 182 PHE A N 1
ATOM 1438 C CA . PHE A 1 182 ? -7.855 12.685 27.382 1.00 62.41 182 PHE A CA 1
ATOM 1439 C C . PHE A 1 182 ? -9.138 12.963 28.166 1.00 62.41 182 PHE A C 1
ATOM 1441 O O . PHE A 1 182 ? -9.679 12.060 28.811 1.00 62.41 182 PHE A O 1
ATOM 1448 N N . SER A 1 183 ? -9.618 14.207 28.117 1.00 59.09 183 SER A N 1
ATOM 1449 C CA . SER A 1 183 ? -10.827 14.655 28.812 1.00 59.09 183 SER A CA 1
ATOM 1450 C C . SER A 1 183 ? -11.892 15.138 27.834 1.00 59.09 183 SER A C 1
ATOM 1452 O O . SER A 1 183 ? -11.581 15.875 26.901 1.00 59.09 183 SER A O 1
ATOM 1454 N N . TYR A 1 184 ? -13.149 14.783 28.092 1.00 66.44 184 TYR A N 1
ATOM 1455 C CA . TYR A 1 184 ? -14.303 15.279 27.350 1.00 66.44 184 TYR A CA 1
ATOM 1456 C C . TYR A 1 184 ? -15.337 15.865 28.308 1.00 66.44 184 TYR A C 1
ATOM 1458 O O . TYR A 1 184 ? -15.665 15.247 29.324 1.00 66.44 184 TYR A O 1
ATOM 1466 N N . GLU A 1 185 ? -15.871 17.028 27.951 1.00 64.25 185 GLU A N 1
ATOM 1467 C CA . GLU A 1 185 ? -16.983 17.657 28.651 1.00 64.25 185 GLU A CA 1
ATOM 1468 C C . GLU A 1 185 ? -18.263 17.466 27.840 1.00 64.25 185 GLU A C 1
ATOM 1470 O O . GLU A 1 185 ? -18.365 17.861 26.677 1.00 64.25 185 GLU A O 1
ATOM 1475 N N . LEU A 1 186 ? -19.247 16.810 28.446 1.00 65.81 186 LEU A N 1
ATOM 1476 C CA . LEU A 1 186 ? -20.481 16.429 27.783 1.00 65.81 186 LEU A CA 1
ATOM 1477 C C . LEU A 1 186 ? -21.668 17.092 28.481 1.00 65.81 186 LEU A C 1
ATOM 1479 O O . LEU A 1 186 ? -22.016 16.734 29.604 1.00 65.81 186 LEU A O 1
ATOM 1483 N N . ALA A 1 187 ? -22.350 17.999 27.784 1.00 67.81 187 ALA A N 1
ATOM 1484 C CA . ALA A 1 187 ? -23.700 18.393 28.171 1.00 67.81 187 ALA A CA 1
ATOM 1485 C C . ALA A 1 187 ? -24.666 17.246 27.837 1.00 67.81 187 ALA A C 1
ATOM 1487 O O . ALA A 1 187 ? -24.733 16.816 26.677 1.00 67.81 187 ALA A O 1
ATOM 1488 N N . LEU A 1 188 ? -25.390 16.743 28.836 1.00 62.09 188 LEU A N 1
ATOM 1489 C CA . LEU A 1 188 ? -26.355 15.656 28.676 1.00 62.09 188 LEU A CA 1
ATOM 1490 C C . LEU A 1 188 ? -27.781 16.208 28.680 1.00 62.09 188 LEU A C 1
ATOM 1492 O O . LEU A 1 188 ? -28.190 16.884 29.624 1.00 62.09 188 LEU A O 1
ATOM 1496 N N . LYS A 1 189 ? -28.564 15.888 27.643 1.00 62.16 189 LYS A N 1
ATOM 1497 C CA . LYS A 1 189 ? -30.019 16.093 27.655 1.00 62.16 189 LYS A CA 1
ATOM 1498 C C . LYS A 1 189 ? -30.735 14.829 28.140 1.00 62.16 189 LYS A C 1
ATOM 1500 O O . LYS A 1 189 ? -30.189 13.724 28.133 1.00 62.16 189 LYS A O 1
ATOM 1505 N N . LYS A 1 190 ? -31.986 14.992 28.582 1.00 58.66 190 LYS A N 1
ATOM 1506 C CA . LYS A 1 190 ? -32.828 13.888 29.066 1.00 58.66 190 LYS A CA 1
ATOM 1507 C C . LYS A 1 190 ? -32.979 12.816 27.974 1.00 58.66 190 LYS A C 1
ATOM 1509 O O . LYS A 1 190 ? -33.456 13.127 26.888 1.00 58.66 190 LYS A O 1
ATOM 1514 N N . ARG A 1 191 ? -32.624 11.562 28.302 1.00 54.50 191 ARG A N 1
ATOM 1515 C CA . ARG A 1 191 ? -32.718 10.371 27.426 1.00 54.50 191 ARG A CA 1
ATOM 1516 C C . ARG A 1 191 ? -31.880 10.462 26.140 1.00 54.50 191 ARG A C 1
ATOM 1518 O O . ARG A 1 191 ? -32.318 10.031 25.077 1.00 54.50 191 ARG A O 1
ATOM 1525 N N . GLU A 1 192 ? -30.670 11.005 26.232 1.00 56.72 192 GLU A N 1
ATOM 1526 C CA . GLU A 1 192 ? -29.752 11.129 25.096 1.00 56.72 192 GLU A CA 1
ATOM 1527 C C . GLU A 1 192 ? -28.680 10.023 25.106 1.00 56.72 192 GLU A C 1
ATOM 1529 O O . GLU A 1 192 ? -28.117 9.685 26.149 1.00 56.72 192 GLU A O 1
ATOM 1534 N N . LYS A 1 193 ? -28.374 9.463 23.928 1.00 51.09 193 LYS A N 1
ATOM 1535 C CA . LYS A 1 193 ? -27.216 8.584 23.712 1.00 51.09 193 LYS A CA 1
ATOM 1536 C C . LYS A 1 193 ? -26.125 9.396 23.023 1.00 51.09 193 LYS A C 1
ATOM 1538 O O . LYS A 1 193 ? -26.370 9.932 21.944 1.00 51.09 193 LYS A O 1
ATOM 1543 N N . LYS A 1 194 ? -24.921 9.428 23.597 1.00 56.19 194 LYS A N 1
ATOM 1544 C CA . LYS A 1 194 ? -23.741 10.015 22.946 1.00 56.19 194 LYS A CA 1
ATOM 1545 C C . LYS A 1 194 ? -22.620 8.988 22.831 1.00 56.19 194 LYS A C 1
ATOM 1547 O O . LYS A 1 194 ? -22.383 8.200 23.748 1.00 56.19 194 LYS A O 1
ATOM 1552 N N . THR A 1 195 ? -21.949 9.011 21.686 1.00 49.84 195 THR A N 1
ATOM 1553 C CA . THR A 1 195 ? -20.776 8.183 21.396 1.00 49.84 195 THR A CA 1
ATOM 1554 C C . THR A 1 195 ? -19.576 9.104 21.299 1.00 49.84 195 THR A C 1
ATOM 1556 O O . THR A 1 195 ? -19.638 10.109 20.591 1.00 49.84 195 THR A O 1
ATOM 1559 N N . ILE A 1 196 ? -18.502 8.781 22.013 1.00 55.47 196 ILE A N 1
ATOM 1560 C CA . ILE A 1 196 ? -17.249 9.538 21.956 1.00 55.47 196 ILE A CA 1
ATOM 1561 C C . ILE A 1 196 ? -16.166 8.596 21.449 1.00 55.47 196 ILE A C 1
ATOM 1563 O O . ILE A 1 196 ? -15.962 7.514 22.002 1.00 55.47 196 ILE A O 1
ATOM 1567 N N . GLN A 1 197 ? -15.478 9.030 20.398 1.00 50.38 197 GLN A N 1
ATOM 1568 C CA . GLN A 1 197 ? -14.259 8.400 19.913 1.00 50.38 197 GLN A CA 1
ATOM 1569 C C . GLN A 1 197 ? -13.076 9.208 20.437 1.00 50.38 197 GLN A C 1
ATOM 1571 O O . GLN A 1 197 ? -13.029 10.425 20.254 1.00 50.38 197 GLN A O 1
ATOM 1576 N N . ALA A 1 198 ? -12.146 8.544 21.119 1.00 53.56 198 ALA A N 1
ATOM 1577 C CA . ALA A 1 198 ? -10.940 9.176 21.634 1.00 53.56 198 ALA A CA 1
ATOM 1578 C C . ALA A 1 198 ? -9.700 8.451 21.105 1.00 53.56 198 ALA A C 1
ATOM 1580 O O . ALA A 1 198 ? -9.555 7.240 21.283 1.00 53.56 198 ALA A O 1
ATOM 1581 N N . ASN A 1 199 ? -8.795 9.220 20.498 1.00 52.66 199 ASN A N 1
ATOM 1582 C CA . ASN A 1 199 ? -7.480 8.752 20.077 1.00 52.66 199 ASN A CA 1
ATOM 1583 C C . ASN A 1 199 ? -6.480 9.076 21.188 1.00 52.66 199 ASN A C 1
ATOM 1585 O O . ASN A 1 199 ? -6.147 10.242 21.409 1.00 52.66 199 ASN A O 1
ATOM 1589 N N . LEU A 1 200 ? -6.023 8.058 21.916 1.00 55.31 200 LEU A N 1
ATOM 1590 C CA . LEU A 1 200 ? -5.016 8.244 22.955 1.00 55.31 200 LEU A CA 1
ATOM 1591 C C . LEU A 1 200 ? -3.640 8.412 22.304 1.00 55.31 200 LEU A C 1
ATOM 1593 O O . LEU A 1 200 ? -3.194 7.566 21.533 1.00 55.31 200 LEU A O 1
ATOM 1597 N N . VAL A 1 201 ? -2.958 9.509 22.629 1.00 53.38 201 VAL A N 1
ATOM 1598 C CA . VAL A 1 201 ? -1.607 9.801 22.133 1.00 53.38 201 VAL A CA 1
ATOM 1599 C C . VAL A 1 201 ? -0.592 9.300 23.154 1.00 53.38 201 VAL A C 1
ATOM 1601 O O . VAL A 1 201 ? -0.727 9.583 24.347 1.00 53.38 201 VAL A O 1
ATOM 1604 N N . ARG A 1 202 ? 0.419 8.552 22.700 1.00 50.44 202 ARG A N 1
ATOM 1605 C CA . ARG A 1 202 ? 1.497 8.056 23.566 1.00 50.44 202 ARG A CA 1
ATOM 1606 C C . ARG A 1 202 ? 2.230 9.237 24.220 1.00 50.44 202 ARG A C 1
ATOM 1608 O O . ARG A 1 202 ? 2.475 10.250 23.561 1.00 50.44 202 ARG A O 1
ATOM 1615 N N . GLY A 1 203 ? 2.465 9.123 25.527 1.00 50.25 203 GLY A N 1
ATOM 1616 C CA . GLY A 1 203 ? 3.098 10.148 26.364 1.00 50.25 203 GLY A CA 1
ATOM 1617 C C . GLY A 1 203 ? 4.609 10.111 26.302 1.00 50.25 203 GLY A C 1
ATOM 1618 O O . GLY A 1 203 ? 5.153 8.998 26.125 1.00 50.25 203 GLY A O 1
#

Organism: NCBI:txid2044504

Radius of gyration: 26.07 Å; chains: 1; bounding box: 56×51×69 Å

Sequence (203 aa):
MKYLVALFLTFTALFSTSIHEGEYALENREYSKAYEVFMEVIQDAANAKYNLGYMYELGLGVPRDFNKAIRLYKLAAASGSVKAQVVLGNIYFNGIGVKQDIDLAIHWFELANSQGDKKAKLALRQIDEIKDNMAELTIRSNIQDNEVYINGKYRGTGALTIKIPAGNQLNILVRKEGYKPFSYELALKKREKKTIQANLVRG